Protein AF-A0A6L4AZN6-F1 (afdb_monomer_lite)

pLDDT: mean 82.89, std 10.48, range [54.47, 95.5]

Structure (mmCIF, N/CA/C/O backbone):
data_AF-A0A6L4AZN6-F1
#
_entry.id   AF-A0A6L4AZN6-F1
#
loop_
_atom_site.group_PDB
_atom_site.id
_atom_site.type_symbol
_atom_site.label_atom_id
_atom_site.label_alt_id
_atom_site.label_comp_id
_atom_site.label_asym_id
_atom_site.label_entity_id
_atom_site.label_seq_id
_atom_site.pdbx_PDB_ins_code
_atom_site.Cartn_x
_atom_site.Cartn_y
_atom_site.Cartn_z
_atom_site.occupancy
_atom_site.B_iso_or_equiv
_atom_site.auth_seq_id
_atom_site.auth_comp_id
_atom_site.auth_asym_id
_atom_site.auth_atom_id
_atom_site.pdbx_PDB_model_num
ATOM 1 N N . MET A 1 1 ? -12.936 23.419 -24.335 1.00 56.09 1 MET A N 1
ATOM 2 C CA . MET A 1 1 ? -13.759 22.241 -23.969 1.00 56.09 1 MET A CA 1
ATOM 3 C C . MET A 1 1 ? -12.973 20.927 -23.981 1.00 56.09 1 MET A C 1
ATOM 5 O O . MET A 1 1 ? -13.056 20.226 -22.983 1.00 56.09 1 MET A O 1
ATOM 9 N N . LEU A 1 2 ? -12.140 20.619 -24.991 1.00 66.12 2 LEU A N 1
ATOM 10 C CA . LEU A 1 2 ? -11.279 19.413 -24.965 1.00 66.12 2 LEU A CA 1
ATOM 11 C C . LEU A 1 2 ? -10.295 19.357 -23.775 1.00 66.12 2 LEU A C 1
ATOM 13 O O . LEU A 1 2 ? -10.107 18.296 -23.194 1.00 66.12 2 LEU A O 1
ATOM 17 N N . PHE A 1 3 ? -9.720 20.492 -23.360 1.00 68.69 3 PHE A N 1
ATOM 18 C CA . PHE A 1 3 ? -8.805 20.552 -22.206 1.00 68.69 3 PHE A CA 1
ATOM 19 C C . PHE A 1 3 ? -9.494 20.209 -20.870 1.00 68.69 3 PHE A C 1
ATOM 21 O O . PHE A 1 3 ? -8.911 19.557 -20.012 1.00 68.69 3 PHE A O 1
ATOM 28 N N . VAL A 1 4 ? -10.768 20.588 -20.717 1.00 65.69 4 VAL A N 1
ATOM 29 C CA . VAL A 1 4 ? -11.577 20.267 -19.529 1.00 65.69 4 VAL A CA 1
ATOM 30 C C . VAL A 1 4 ? -11.922 18.777 -19.506 1.00 65.69 4 VAL A C 1
ATOM 32 O O . VAL A 1 4 ? -11.818 18.152 -18.460 1.00 65.69 4 VAL A O 1
ATOM 35 N N . LEU A 1 5 ? -12.240 18.183 -20.663 1.00 60.62 5 LEU A N 1
ATOM 36 C CA . LEU A 1 5 ? -12.461 16.737 -20.784 1.00 60.62 5 LEU A CA 1
ATOM 37 C C . LEU A 1 5 ? -11.182 15.920 -20.535 1.00 60.62 5 LEU A C 1
ATOM 39 O O . LEU A 1 5 ? -11.272 14.833 -19.981 1.00 60.62 5 LEU A O 1
ATOM 43 N N . GLY A 1 6 ? -10.000 16.448 -20.873 1.00 61.81 6 GLY A N 1
ATOM 44 C CA . GLY A 1 6 ? -8.708 15.822 -20.553 1.00 61.81 6 GLY A CA 1
ATOM 45 C C . GLY A 1 6 ? -8.316 15.906 -19.071 1.00 61.81 6 GLY A C 1
ATOM 46 O O . GLY A 1 6 ? -7.590 15.045 -18.579 1.00 61.81 6 GLY A O 1
ATOM 47 N N . LEU A 1 7 ? -8.832 16.899 -18.337 1.00 63.53 7 LEU A N 1
ATOM 48 C CA . LEU A 1 7 ? -8.652 17.021 -16.886 1.00 63.53 7 LEU A CA 1
ATOM 49 C C . LEU A 1 7 ? -9.548 16.063 -16.092 1.00 63.53 7 LEU A C 1
ATOM 51 O O . LEU A 1 7 ? -9.182 15.700 -14.979 1.00 63.53 7 LEU A O 1
ATOM 55 N N . VAL A 1 8 ? -10.685 15.623 -16.645 1.00 71.81 8 VAL A N 1
ATOM 56 C CA . VAL A 1 8 ? -11.614 14.699 -15.965 1.00 71.81 8 VAL A CA 1
ATOM 57 C C . VAL A 1 8 ? -10.939 13.369 -15.581 1.00 71.81 8 VAL A C 1
ATOM 59 O O . VAL A 1 8 ? -11.045 12.990 -14.415 1.00 71.81 8 VAL A O 1
ATOM 62 N N . PRO A 1 9 ? -10.187 12.682 -16.468 1.00 69.94 9 PRO A N 1
ATOM 63 C CA . PRO A 1 9 ? -9.418 11.494 -16.095 1.00 69.94 9 PRO A CA 1
ATOM 64 C C . PRO A 1 9 ? -8.371 11.762 -15.012 1.00 69.94 9 PRO A C 1
ATOM 66 O O . PRO A 1 9 ? -8.227 10.961 -14.093 1.00 69.94 9 PRO A O 1
ATOM 69 N N . LEU A 1 10 ? -7.661 12.894 -15.094 1.00 69.50 10 LEU A N 1
ATOM 70 C CA . LEU A 1 10 ? -6.579 13.229 -14.165 1.00 69.50 10 LEU A CA 1
ATOM 71 C C . LEU A 1 10 ? -7.113 13.553 -12.761 1.00 69.50 10 LEU A C 1
ATOM 73 O O . LEU A 1 10 ? -6.598 13.052 -11.763 1.00 69.50 10 LEU A O 1
ATOM 77 N N . LEU A 1 11 ? -8.182 14.350 -12.691 1.00 68.25 11 LEU A N 1
ATOM 78 C CA . LEU A 1 11 ? -8.890 14.657 -11.450 1.00 68.25 11 LEU A CA 1
ATOM 79 C C . LEU A 1 11 ? -9.538 13.404 -10.864 1.00 68.25 11 LEU A C 1
ATOM 81 O O . LEU A 1 11 ? -9.439 13.184 -9.662 1.00 68.25 11 LEU A O 1
ATOM 85 N N . GLY A 1 12 ? -10.138 12.554 -11.702 1.00 68.12 12 GLY A N 1
ATOM 86 C CA . GLY A 1 12 ? -10.679 11.265 -11.275 1.00 68.12 12 GLY A CA 1
ATOM 87 C C . GLY A 1 12 ? -9.612 10.383 -10.626 1.00 68.12 12 GLY A C 1
ATOM 88 O O . GLY A 1 12 ? -9.839 9.833 -9.552 1.00 68.12 12 GLY A O 1
ATOM 89 N N . TRP A 1 13 ? -8.416 10.321 -11.215 1.00 71.38 13 TRP A N 1
ATOM 90 C CA . TRP A 1 13 ? -7.287 9.575 -10.658 1.00 71.38 13 TRP A CA 1
ATOM 91 C C . TRP A 1 13 ? -6.834 10.124 -9.301 1.00 71.38 13 TRP A C 1
ATOM 93 O O . TRP A 1 13 ? -6.673 9.364 -8.348 1.00 71.38 13 TRP A O 1
ATOM 103 N N . ALA A 1 14 ? -6.691 11.446 -9.180 1.00 67.31 14 ALA A N 1
ATOM 104 C CA . ALA A 1 14 ? -6.311 12.086 -7.922 1.00 67.31 14 ALA A CA 1
ATOM 105 C C . ALA A 1 14 ? -7.361 11.866 -6.817 1.00 67.31 14 ALA A C 1
ATOM 107 O O . ALA A 1 14 ? -7.009 11.552 -5.680 1.00 67.31 14 ALA A O 1
ATOM 108 N N . VAL A 1 15 ? -8.652 11.971 -7.154 1.00 70.69 15 VAL A N 1
ATOM 109 C CA . VAL A 1 15 ? -9.758 11.724 -6.217 1.00 70.69 15 VAL A CA 1
ATOM 110 C C . VAL A 1 15 ? -9.758 10.276 -5.738 1.00 70.69 15 VAL A C 1
ATOM 112 O O . VAL A 1 15 ? -9.950 10.041 -4.550 1.00 70.69 15 VAL A O 1
ATOM 115 N N . VAL A 1 16 ? -9.496 9.308 -6.619 1.00 72.50 16 VAL A N 1
ATOM 116 C CA . VAL A 1 16 ? -9.399 7.895 -6.225 1.00 72.50 16 VAL A CA 1
ATOM 117 C C . VAL A 1 16 ? -8.198 7.667 -5.310 1.00 72.50 16 VAL A C 1
ATOM 119 O O . VAL A 1 16 ? -8.349 7.040 -4.269 1.00 72.50 16 VAL A O 1
ATOM 122 N N . LEU A 1 17 ? -7.026 8.214 -5.631 1.00 69.31 17 LEU A N 1
ATOM 123 C CA . LEU A 1 17 ? -5.814 8.010 -4.831 1.00 69.31 17 LEU A CA 1
ATOM 124 C C . LEU A 1 17 ? -5.882 8.619 -3.429 1.00 69.31 17 LEU A C 1
ATOM 126 O O . LEU A 1 17 ? -5.339 8.048 -2.488 1.00 69.31 17 LEU A O 1
ATOM 130 N N . ILE A 1 18 ? -6.541 9.768 -3.283 1.00 70.75 18 ILE A N 1
ATOM 131 C CA . ILE A 1 18 ? -6.706 10.441 -1.987 1.00 70.75 18 ILE A CA 1
ATOM 132 C C . ILE A 1 18 ? -7.933 9.890 -1.248 1.00 70.75 18 ILE A C 1
ATOM 134 O O . ILE A 1 18 ? -7.906 9.712 -0.032 1.00 70.75 18 ILE A O 1
ATOM 138 N N . GLY A 1 19 ? -9.008 9.582 -1.974 1.00 73.38 19 GLY A N 1
ATOM 139 C CA . GLY A 1 19 ? -10.249 9.047 -1.417 1.00 73.38 19 GLY A CA 1
ATOM 140 C C . GLY A 1 19 ? -10.140 7.591 -0.971 1.00 73.38 19 GLY A C 1
ATOM 141 O O . GLY A 1 19 ? -10.832 7.185 -0.040 1.00 73.38 19 GLY A O 1
ATOM 142 N N . PHE A 1 20 ? -9.256 6.800 -1.579 1.00 78.25 20 PHE A N 1
ATOM 143 C CA . PHE A 1 20 ? -9.096 5.390 -1.239 1.00 78.25 20 PHE A CA 1
ATOM 144 C C . PHE A 1 20 ? -8.558 5.171 0.189 1.00 78.25 20 PHE A C 1
ATOM 146 O O . PHE A 1 20 ? -9.220 4.455 0.940 1.00 78.25 20 PHE A O 1
ATOM 153 N N . PRO A 1 21 ? -7.463 5.821 0.642 1.00 78.62 21 PRO A N 1
ATOM 154 C CA . PRO A 1 21 ? -7.017 5.756 2.037 1.00 78.62 21 PRO A CA 1
ATOM 155 C C . PRO A 1 21 ? -8.097 6.164 3.039 1.00 78.62 21 PRO A C 1
ATOM 157 O O . PRO A 1 21 ? -8.233 5.546 4.090 1.00 78.62 21 PRO A O 1
ATOM 160 N N . VAL A 1 22 ? -8.889 7.181 2.697 1.00 82.69 22 VAL A N 1
ATOM 161 C CA . VAL A 1 22 ? -10.002 7.670 3.517 1.00 82.69 22 VAL A CA 1
ATOM 162 C C . VAL A 1 22 ? -11.107 6.619 3.634 1.00 82.69 22 VAL A C 1
ATOM 164 O O . VAL A 1 22 ? -11.598 6.352 4.729 1.00 82.69 22 VAL A O 1
ATOM 167 N N . MET A 1 23 ? -11.493 6.007 2.517 1.00 83.44 23 MET A N 1
ATOM 168 C CA . MET A 1 23 ? -12.507 4.956 2.491 1.00 83.44 23 MET A CA 1
ATOM 169 C C . MET A 1 23 ? -12.036 3.716 3.262 1.00 83.44 23 MET A C 1
ATOM 171 O O . MET A 1 23 ? -12.786 3.177 4.074 1.00 83.44 23 MET A O 1
ATOM 175 N N . VAL A 1 24 ? -10.782 3.296 3.062 1.00 84.19 24 VAL A N 1
ATOM 176 C CA . VAL A 1 24 ? -10.169 2.172 3.787 1.00 84.19 24 VAL A CA 1
ATOM 177 C C . VAL A 1 24 ? -10.114 2.461 5.286 1.00 84.19 24 VAL A C 1
ATOM 179 O O . VAL A 1 24 ? -10.524 1.620 6.079 1.00 84.19 24 VAL A O 1
ATOM 182 N N . ALA A 1 25 ? -9.691 3.662 5.686 1.00 84.75 25 ALA A N 1
ATOM 183 C CA . ALA A 1 25 ? -9.722 4.114 7.076 1.00 84.75 25 ALA A CA 1
ATOM 184 C C . ALA A 1 25 ? -11.128 4.035 7.689 1.00 84.75 25 ALA A C 1
ATOM 186 O O . ALA A 1 25 ? -11.295 3.559 8.811 1.00 84.75 25 ALA A O 1
ATOM 187 N N . GLY A 1 26 ? -12.147 4.458 6.940 1.00 85.69 26 GLY A N 1
ATOM 188 C CA . GLY A 1 26 ? -13.542 4.345 7.351 1.00 85.69 26 GLY A CA 1
ATOM 189 C C . GLY A 1 26 ? -13.998 2.896 7.554 1.00 85.69 26 GLY A C 1
ATOM 190 O O . GLY A 1 26 ? -14.633 2.572 8.558 1.00 85.69 26 GLY A O 1
ATOM 191 N N . MET A 1 27 ? -13.626 1.993 6.644 1.00 88.19 27 MET A N 1
ATOM 192 C CA . MET A 1 27 ? -13.925 0.563 6.784 1.00 88.19 27 MET A CA 1
ATOM 193 C C . MET A 1 27 ? -13.209 -0.056 7.991 1.00 88.19 27 MET A C 1
ATOM 195 O O . MET A 1 27 ? -13.828 -0.808 8.738 1.00 88.19 27 MET A O 1
ATOM 199 N N . VAL A 1 28 ? -11.947 0.310 8.230 1.00 88.69 28 VAL A N 1
ATOM 200 C CA . VAL A 1 28 ? -11.175 -0.111 9.412 1.00 88.69 28 VAL A CA 1
ATOM 201 C C . VAL A 1 28 ? -11.847 0.354 10.708 1.00 88.69 28 VAL A C 1
ATOM 203 O O . VAL A 1 28 ? -11.960 -0.436 11.644 1.00 88.69 28 VAL A O 1
ATOM 206 N N . LEU A 1 29 ? -12.347 1.595 10.766 1.00 87.19 29 LEU A N 1
ATOM 207 C CA . LEU A 1 29 ? -13.148 2.082 11.898 1.00 87.19 29 LEU A CA 1
ATOM 208 C C . LEU A 1 29 ? -14.429 1.262 12.082 1.00 87.19 29 LEU A C 1
ATOM 210 O O . LEU A 1 29 ? -14.768 0.900 13.203 1.00 87.19 29 LEU A O 1
ATOM 214 N N . GLY A 1 30 ? -15.114 0.911 10.992 1.00 87.31 30 GLY A N 1
ATOM 215 C CA . GLY A 1 30 ? -16.281 0.029 11.041 1.00 87.31 30 GLY A CA 1
ATOM 216 C C . GLY A 1 30 ? -15.954 -1.369 11.579 1.00 87.31 30 GLY A C 1
ATOM 217 O O . GLY A 1 30 ? -16.718 -1.917 12.372 1.00 87.31 30 GLY A O 1
ATOM 218 N N . CYS A 1 31 ? -14.810 -1.945 11.198 1.00 87.50 31 CYS A N 1
ATOM 219 C CA . CYS A 1 31 ? -14.315 -3.202 11.766 1.00 87.50 31 CYS A CA 1
ATOM 220 C C . CYS A 1 31 ? -14.004 -3.063 13.262 1.00 87.50 31 CYS A C 1
ATOM 222 O O . CYS A 1 31 ? -14.362 -3.943 14.042 1.00 87.50 31 CYS A O 1
ATOM 224 N N . HIS A 1 32 ? -13.396 -1.945 13.665 1.00 87.69 32 HIS A N 1
ATOM 225 C CA . HIS A 1 32 ? -13.105 -1.652 15.065 1.00 87.69 32 HIS A CA 1
ATOM 226 C C . HIS A 1 32 ? -14.374 -1.547 15.918 1.00 87.69 32 HIS A C 1
ATOM 228 O O . HIS A 1 32 ? -14.448 -2.127 17.000 1.00 87.69 32 HIS A O 1
ATOM 234 N N . ASP A 1 33 ? -15.396 -0.865 15.412 1.00 87.69 33 ASP A N 1
ATOM 235 C CA . ASP A 1 33 ? -16.674 -0.725 16.099 1.00 87.69 33 ASP A CA 1
ATOM 236 C C . ASP A 1 33 ? -17.420 -2.057 16.206 1.00 87.69 33 ASP A C 1
ATOM 238 O O . ASP A 1 33 ? -17.929 -2.378 17.282 1.00 87.69 33 ASP A O 1
ATOM 242 N N . GLN A 1 34 ? -17.408 -2.871 15.148 1.00 88.12 34 GLN A N 1
ATOM 243 C CA . GLN A 1 34 ? -17.969 -4.223 15.192 1.00 88.12 34 GLN A CA 1
ATOM 244 C C . GLN A 1 34 ? -17.258 -5.127 16.200 1.00 88.12 34 GLN A C 1
ATOM 246 O O . GLN A 1 34 ? -17.925 -5.847 16.941 1.00 88.12 34 GLN A O 1
ATOM 251 N N . ALA A 1 35 ? -15.925 -5.066 16.280 1.00 86.12 35 ALA A N 1
ATOM 252 C CA . ALA A 1 35 ? -15.158 -5.823 17.270 1.00 86.12 35 ALA A CA 1
ATOM 253 C C . ALA A 1 35 ? -15.499 -5.412 18.716 1.00 86.12 35 ALA A C 1
ATOM 255 O O . ALA A 1 35 ? -15.440 -6.236 19.623 1.00 86.12 35 ALA A O 1
ATOM 256 N N . ALA A 1 36 ? -15.920 -4.160 18.925 1.00 85.69 36 ALA A N 1
ATOM 257 C CA . ALA A 1 36 ? -16.408 -3.648 20.206 1.00 85.69 36 ALA A CA 1
ATOM 258 C C . ALA A 1 36 ? -17.905 -3.938 20.469 1.00 85.69 36 ALA A C 1
ATOM 260 O O . ALA A 1 36 ? -18.476 -3.403 21.419 1.00 85.69 36 ALA A O 1
ATOM 261 N N . GLY A 1 37 ? -18.568 -4.744 19.629 1.00 85.75 37 GLY A N 1
ATOM 262 C CA . GLY A 1 37 ? -19.989 -5.086 19.762 1.00 85.75 37 GLY A CA 1
ATOM 263 C C . GLY A 1 37 ? -20.960 -3.990 19.307 1.00 85.75 37 GLY A C 1
ATOM 264 O O . GLY A 1 37 ? -22.161 -4.087 19.5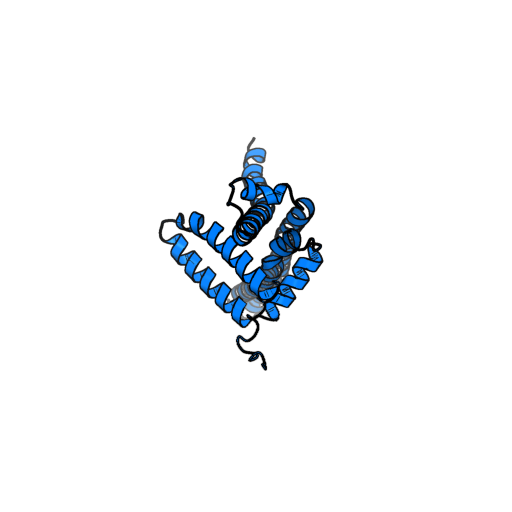60 1.00 85.75 37 GLY A O 1
ATOM 265 N N . ARG A 1 38 ? -20.471 -2.939 18.636 1.00 86.88 38 ARG A N 1
ATOM 266 C CA . ARG A 1 38 ? -21.307 -1.868 18.077 1.00 86.88 38 ARG A CA 1
ATOM 267 C C . ARG A 1 38 ? -21.776 -2.234 16.662 1.00 86.88 38 ARG A C 1
ATOM 269 O O . ARG A 1 38 ? -21.064 -2.924 15.935 1.00 86.88 38 ARG A O 1
ATOM 276 N N . PRO A 1 39 ? -22.970 -1.785 16.233 1.00 82.94 39 PRO A N 1
ATOM 277 C CA . PRO A 1 39 ? -23.494 -2.131 14.915 1.00 82.94 39 PRO A CA 1
ATOM 278 C C . PRO A 1 39 ? -22.705 -1.447 13.793 1.00 82.94 39 PRO A C 1
ATOM 280 O O . PRO A 1 39 ? -22.394 -0.256 13.874 1.00 82.94 39 PRO A O 1
ATOM 283 N N . LEU A 1 40 ? -22.465 -2.174 12.698 1.00 84.12 40 LEU A N 1
ATOM 284 C CA . LEU A 1 40 ? -21.898 -1.594 11.484 1.00 84.12 40 LEU A CA 1
ATOM 285 C C . LEU A 1 40 ? -22.900 -0.628 10.842 1.00 84.12 40 LEU A C 1
ATOM 287 O O . LEU A 1 40 ? -24.048 -0.978 10.571 1.00 84.12 40 LEU A O 1
ATOM 291 N N . ARG A 1 41 ? -22.443 0.590 10.558 1.00 82.81 41 ARG A N 1
ATOM 292 C CA . ARG A 1 41 ? -23.222 1.630 9.864 1.00 82.81 41 ARG A CA 1
ATOM 293 C C . ARG A 1 41 ? -22.533 2.053 8.577 1.00 82.81 41 ARG A C 1
ATOM 295 O O . ARG A 1 41 ? -21.310 2.154 8.554 1.00 82.81 41 ARG A O 1
ATOM 302 N N . ILE A 1 42 ? -23.314 2.398 7.554 1.00 78.00 42 ILE A N 1
ATOM 303 C CA . ILE A 1 42 ? -22.809 2.964 6.286 1.00 78.00 42 ILE A CA 1
ATOM 304 C C . ILE A 1 42 ? -22.018 4.258 6.539 1.00 78.00 42 ILE A C 1
ATOM 306 O O . ILE A 1 42 ? -21.056 4.550 5.839 1.00 78.00 42 ILE A O 1
ATOM 310 N N . GLU A 1 43 ? -22.366 4.992 7.598 1.00 79.06 43 GLU A N 1
ATOM 311 C CA . GLU A 1 43 ? -21.659 6.188 8.072 1.00 79.06 43 GLU A CA 1
ATOM 312 C C . GLU A 1 43 ? -20.154 5.954 8.298 1.00 79.06 43 GLU A C 1
ATOM 314 O O . GLU A 1 43 ? -19.366 6.877 8.091 1.00 79.06 43 GLU A O 1
ATOM 319 N N . HIS A 1 44 ? -19.735 4.728 8.641 1.00 77.62 44 HIS A N 1
ATOM 320 C CA . HIS A 1 44 ? -18.321 4.391 8.829 1.00 77.62 44 HIS A CA 1
ATOM 321 C C . HIS A 1 44 ? -17.510 4.528 7.541 1.00 77.62 44 HIS A C 1
ATOM 323 O O . HIS A 1 44 ? -16.371 4.970 7.605 1.00 77.62 44 HIS A O 1
ATOM 329 N N . LEU A 1 45 ? -18.095 4.269 6.364 1.00 71.44 45 LEU A N 1
ATOM 330 C CA . LEU A 1 45 ? -17.411 4.455 5.073 1.00 71.44 45 LEU A CA 1
ATOM 331 C C . LEU A 1 45 ? -16.931 5.898 4.875 1.00 71.44 45 LEU A C 1
ATOM 333 O O . LEU A 1 45 ? -15.912 6.134 4.232 1.00 71.44 45 LEU A O 1
ATOM 337 N N . PHE A 1 46 ? -17.644 6.857 5.468 1.00 76.94 46 PHE A N 1
ATOM 338 C CA . PHE A 1 46 ? -17.312 8.278 5.426 1.00 76.94 46 PHE A CA 1
ATOM 339 C C . PHE A 1 46 ? -16.650 8.776 6.715 1.00 76.94 46 PHE A C 1
ATOM 341 O O . PHE A 1 46 ? -16.239 9.934 6.781 1.00 76.94 46 PHE A O 1
ATOM 348 N N . ALA A 1 47 ? -16.514 7.932 7.742 1.00 75.00 47 ALA A N 1
ATOM 349 C CA . ALA A 1 47 ? -15.905 8.324 9.008 1.00 75.00 47 ALA A CA 1
ATOM 350 C C . ALA A 1 47 ? -14.432 8.721 8.833 1.00 75.00 47 ALA A C 1
ATOM 352 O O . ALA A 1 47 ? -13.984 9.661 9.486 1.00 75.00 47 ALA A O 1
ATOM 353 N N . GLY A 1 48 ? -13.718 8.118 7.875 1.00 65.56 48 GLY A N 1
ATOM 354 C CA . GLY A 1 48 ? -12.356 8.526 7.512 1.00 65.56 48 GLY A CA 1
ATOM 355 C C . GLY A 1 48 ? -12.245 9.961 6.967 1.00 65.56 48 GLY A C 1
ATOM 356 O O . GLY A 1 48 ? -11.180 10.559 7.046 1.00 65.56 48 GLY A O 1
ATOM 357 N N . LEU A 1 49 ? -13.329 10.569 6.455 1.00 70.06 49 LEU A N 1
ATOM 358 C CA . LEU A 1 49 ? -13.332 12.003 6.099 1.00 70.06 49 LEU A CA 1
ATOM 359 C C . LEU A 1 49 ? -13.479 12.911 7.322 1.00 70.06 49 LEU A C 1
ATOM 361 O O . LEU A 1 49 ? -13.125 14.088 7.262 1.00 70.06 49 LEU A O 1
ATOM 365 N N . ARG A 1 50 ? -14.050 12.392 8.409 1.00 67.81 50 ARG A N 1
ATOM 366 C CA . ARG A 1 50 ? -14.336 13.156 9.629 1.00 67.81 50 ARG A CA 1
ATOM 367 C C . ARG A 1 50 ? -13.212 13.025 10.651 1.00 67.81 50 ARG A C 1
ATOM 369 O O . ARG A 1 50 ? -12.943 13.978 11.374 1.00 67.81 50 ARG A O 1
ATOM 376 N N . VAL A 1 51 ? -12.547 11.872 10.685 1.00 67.94 51 VAL A N 1
ATOM 377 C CA . VAL A 1 51 ? -11.464 11.552 11.619 1.00 67.94 51 VAL A CA 1
ATOM 378 C C . VAL A 1 51 ? -10.125 11.619 10.887 1.00 67.94 51 VAL A C 1
ATOM 380 O O . VAL A 1 51 ? -9.877 10.853 9.963 1.00 67.94 51 VAL A O 1
ATOM 383 N N . HIS A 1 52 ? -9.265 12.553 11.301 1.00 74.44 52 HIS A N 1
ATOM 384 C CA . HIS A 1 52 ? -7.881 12.707 10.822 1.00 74.44 52 HIS A CA 1
ATOM 385 C C . HIS A 1 52 ? -7.722 12.807 9.291 1.00 74.44 52 HIS A C 1
ATOM 387 O O . HIS A 1 52 ? -6.721 12.365 8.723 1.00 74.44 52 HIS A O 1
ATOM 393 N N . SER A 1 53 ? -8.674 13.458 8.617 1.00 73.06 53 SER A N 1
ATOM 394 C CA . SER A 1 53 ? -8.689 13.634 7.158 1.00 73.06 53 SER A CA 1
ATOM 395 C C . SER A 1 53 ? -7.431 14.299 6.597 1.00 73.06 53 SER A C 1
ATOM 397 O O . SER A 1 53 ? -6.976 13.913 5.525 1.00 73.06 53 SER A O 1
ATOM 399 N N . GLY A 1 54 ? -6.820 15.236 7.330 1.00 77.31 54 GLY A N 1
ATOM 400 C CA . GLY A 1 54 ? -5.534 15.833 6.954 1.00 77.31 54 GLY A CA 1
ATOM 401 C C . GLY A 1 54 ? -4.392 14.812 6.922 1.00 77.31 54 GLY A C 1
ATOM 402 O O . GLY A 1 54 ? -3.648 14.742 5.946 1.00 77.31 54 GLY A O 1
ATOM 403 N N . ASN A 1 55 ? -4.295 13.959 7.943 1.00 80.50 55 ASN A N 1
ATOM 404 C CA . ASN A 1 55 ? -3.267 12.920 8.017 1.00 80.50 55 ASN A CA 1
ATOM 405 C C . ASN A 1 55 ? -3.508 11.816 6.975 1.00 80.50 55 ASN A C 1
ATOM 407 O O . ASN A 1 55 ? -2.561 11.357 6.343 1.00 80.50 55 ASN A O 1
ATOM 411 N N . LEU A 1 56 ? -4.763 11.434 6.726 1.00 79.19 56 LEU A N 1
ATOM 412 C CA . LEU A 1 56 ? -5.117 10.466 5.680 1.00 79.19 56 LEU A CA 1
ATOM 413 C C . LEU A 1 56 ? -4.887 11.014 4.267 1.00 79.19 56 LEU A C 1
ATOM 415 O O . LEU A 1 56 ? -4.404 10.289 3.397 1.00 79.19 56 LEU A O 1
ATOM 419 N N . ALA A 1 57 ? -5.157 12.301 4.042 1.00 80.81 57 ALA A N 1
ATOM 420 C CA . ALA A 1 57 ? -4.799 12.968 2.797 1.00 80.81 57 ALA A CA 1
ATOM 421 C C . ALA A 1 57 ? -3.279 12.966 2.593 1.00 80.81 57 ALA A C 1
ATOM 423 O O . ALA A 1 57 ? -2.819 12.674 1.492 1.00 80.81 57 ALA A O 1
ATOM 424 N N . LEU A 1 58 ? -2.492 13.200 3.652 1.00 83.19 58 LEU A N 1
ATOM 425 C CA . LEU A 1 58 ? -1.033 13.077 3.594 1.00 83.19 58 LEU A CA 1
ATOM 426 C C . LEU A 1 58 ? -0.581 11.652 3.252 1.00 83.19 58 LEU A C 1
ATOM 428 O O . LEU A 1 58 ? 0.326 11.503 2.441 1.00 83.19 58 LEU A O 1
ATOM 432 N N . VAL A 1 59 ? -1.226 10.606 3.781 1.00 82.81 59 VAL A N 1
ATOM 433 C CA . VAL A 1 59 ? -0.959 9.208 3.379 1.00 82.81 59 VAL A CA 1
ATOM 434 C C . VAL A 1 59 ? -1.204 9.011 1.874 1.00 82.81 59 VAL A C 1
ATOM 436 O O . VAL A 1 59 ? -0.365 8.425 1.189 1.00 82.81 59 VAL A O 1
ATOM 439 N N . GLY A 1 60 ? -2.297 9.557 1.331 1.00 83.06 60 GLY A N 1
ATOM 440 C CA . GLY A 1 60 ? -2.560 9.556 -0.115 1.00 83.06 60 GLY A CA 1
ATOM 441 C C . GLY A 1 60 ? -1.514 10.335 -0.925 1.00 83.06 60 GLY A C 1
ATOM 442 O O . GLY A 1 60 ? -1.076 9.882 -1.983 1.00 83.06 60 GLY A O 1
ATOM 443 N N . VAL A 1 61 ? -1.042 11.474 -0.408 1.00 85.38 61 VAL A N 1
ATOM 444 C CA . VAL A 1 61 ? 0.054 12.248 -1.013 1.00 85.38 61 VAL A CA 1
ATOM 445 C C . VAL A 1 61 ? 1.361 11.455 -1.001 1.00 85.38 61 VAL A C 1
ATOM 447 O O . VAL A 1 61 ? 2.059 11.448 -2.011 1.00 85.38 61 VAL A O 1
ATOM 450 N N . PHE A 1 62 ? 1.685 10.744 0.083 1.00 87.12 62 PHE A N 1
ATOM 451 C CA . PHE A 1 62 ? 2.862 9.873 0.136 1.00 87.12 62 PHE A CA 1
ATOM 452 C C . PHE A 1 62 ? 2.772 8.720 -0.860 1.00 87.12 62 PHE A C 1
ATOM 454 O O . PHE A 1 62 ? 3.780 8.395 -1.484 1.00 87.12 62 PHE A O 1
ATOM 461 N N . TYR A 1 63 ? 1.584 8.145 -1.067 1.00 86.44 63 TYR A N 1
ATOM 462 C CA . TYR A 1 63 ? 1.370 7.151 -2.118 1.00 86.44 63 TYR A CA 1
ATOM 463 C C . TYR A 1 63 ? 1.670 7.732 -3.507 1.00 86.44 63 TYR A C 1
ATOM 465 O O . TYR A 1 63 ? 2.465 7.167 -4.258 1.00 86.44 63 TYR A O 1
ATOM 473 N N . LEU A 1 64 ? 1.085 8.890 -3.834 1.00 85.25 64 LEU A N 1
ATOM 474 C CA . LEU A 1 64 ? 1.278 9.541 -5.132 1.00 85.25 64 LEU A CA 1
ATOM 475 C C . LEU A 1 64 ? 2.743 9.945 -5.355 1.00 85.25 64 LEU A C 1
ATOM 477 O O . LEU A 1 64 ? 3.327 9.630 -6.392 1.00 85.25 64 LEU A O 1
ATOM 481 N N . LEU A 1 65 ? 3.343 10.632 -4.381 1.00 88.31 65 LEU A N 1
ATOM 482 C CA . LEU A 1 65 ? 4.709 11.135 -4.477 1.00 88.31 65 LEU A CA 1
ATOM 483 C C . LEU A 1 65 ? 5.724 9.990 -4.472 1.00 88.31 65 LEU A C 1
ATOM 485 O O . LEU A 1 65 ? 6.649 9.994 -5.279 1.00 88.31 65 LEU A O 1
ATOM 489 N N . GLY A 1 66 ? 5.530 8.984 -3.618 1.00 87.69 66 GLY A N 1
ATOM 490 C CA . GLY A 1 66 ? 6.363 7.785 -3.580 1.00 87.69 66 GLY A CA 1
ATOM 491 C C . GLY A 1 66 ? 6.313 7.015 -4.898 1.00 87.69 66 GLY A C 1
ATOM 492 O O . GLY A 1 66 ? 7.357 6.624 -5.416 1.00 87.69 66 GLY A O 1
ATOM 493 N N . GLY A 1 67 ? 5.123 6.867 -5.488 1.00 87.38 67 GLY A N 1
ATOM 494 C CA . GLY A 1 67 ? 4.952 6.238 -6.796 1.00 87.38 67 GLY A CA 1
ATOM 495 C C . GLY A 1 67 ? 5.628 7.018 -7.923 1.00 87.38 67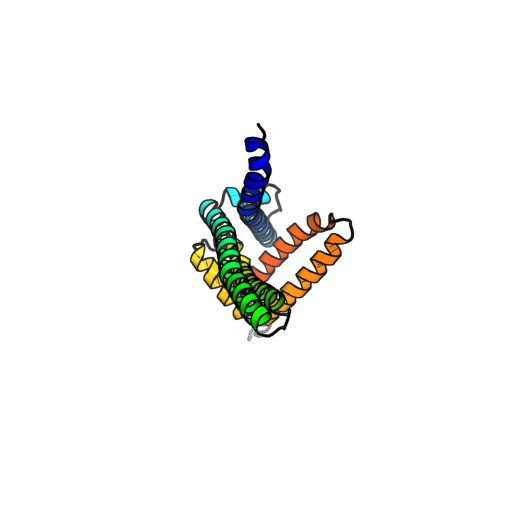 GLY A C 1
ATOM 496 O O . GLY A 1 67 ? 6.311 6.427 -8.760 1.00 87.38 67 GLY A O 1
ATOM 497 N N . LEU A 1 68 ? 5.502 8.348 -7.916 1.00 89.06 68 LEU A N 1
ATOM 498 C CA . LEU A 1 68 ? 6.154 9.213 -8.899 1.00 89.06 68 LEU A CA 1
ATOM 499 C C . LEU A 1 68 ? 7.682 9.146 -8.787 1.00 89.06 68 LEU A C 1
ATOM 501 O O . LEU A 1 68 ? 8.361 9.017 -9.803 1.00 89.06 68 LEU A O 1
ATOM 505 N N . ILE A 1 69 ? 8.221 9.180 -7.565 1.00 92.06 69 ILE A N 1
ATOM 506 C CA . ILE A 1 69 ? 9.659 9.031 -7.312 1.00 92.06 69 ILE A CA 1
ATOM 507 C C . ILE A 1 69 ? 10.135 7.654 -7.782 1.00 92.06 69 ILE A C 1
ATOM 509 O O . ILE A 1 69 ? 11.139 7.574 -8.486 1.00 92.06 69 ILE A O 1
ATOM 513 N N . ALA A 1 70 ? 9.408 6.582 -7.457 1.00 91.12 70 ALA A N 1
ATOM 514 C CA . ALA A 1 70 ? 9.747 5.231 -7.897 1.00 91.12 70 ALA A CA 1
ATOM 515 C C . ALA A 1 70 ? 9.788 5.120 -9.429 1.00 91.12 70 ALA A C 1
ATOM 517 O O . ALA A 1 70 ? 10.742 4.575 -9.987 1.00 91.12 70 ALA A O 1
ATOM 518 N N . GLY A 1 71 ? 8.789 5.689 -10.111 1.00 89.69 71 GLY A N 1
ATOM 519 C CA . GLY A 1 71 ? 8.739 5.752 -11.570 1.00 89.69 71 GLY A CA 1
ATOM 520 C C . GLY A 1 71 ? 9.886 6.569 -12.164 1.00 89.69 71 GLY A C 1
ATOM 521 O O . GLY A 1 71 ? 10.538 6.120 -13.101 1.00 89.69 71 GLY A O 1
ATOM 522 N N . PHE A 1 72 ? 10.185 7.737 -11.594 1.00 92.19 72 PHE A N 1
ATOM 523 C CA . PHE A 1 72 ? 11.251 8.614 -12.078 1.00 92.19 72 PHE A CA 1
ATOM 524 C C . PHE A 1 72 ? 12.642 7.993 -11.899 1.00 92.19 72 PHE A C 1
ATOM 526 O O . PHE A 1 72 ? 13.438 7.972 -12.836 1.00 92.19 72 PHE A O 1
ATOM 533 N N . VAL A 1 73 ? 12.921 7.418 -10.726 1.00 93.44 73 VAL A N 1
ATOM 534 C CA . VAL A 1 73 ? 14.181 6.714 -10.440 1.00 93.44 73 VAL A CA 1
ATOM 535 C C . VAL A 1 73 ? 14.344 5.503 -11.359 1.00 93.44 73 VAL A C 1
ATOM 537 O O . VAL A 1 73 ? 15.409 5.312 -11.946 1.00 93.44 73 VAL A O 1
ATOM 540 N N . SER A 1 74 ? 13.280 4.717 -11.542 1.00 92.19 74 SER A N 1
ATOM 541 C CA . SER A 1 74 ? 13.263 3.600 -12.488 1.00 92.19 74 SER A CA 1
ATOM 542 C C . SER A 1 74 ? 13.534 4.056 -13.922 1.00 92.19 74 SER A C 1
ATOM 544 O O . SER A 1 74 ? 14.342 3.437 -14.610 1.00 92.19 74 SER A O 1
ATOM 546 N N . ALA A 1 75 ? 12.923 5.158 -14.364 1.00 90.50 75 ALA A N 1
ATOM 547 C CA . ALA A 1 75 ? 13.111 5.690 -15.708 1.00 90.50 75 ALA A CA 1
ATOM 548 C C . ALA A 1 75 ? 14.541 6.199 -15.937 1.00 90.50 75 ALA A C 1
ATOM 550 O O . ALA A 1 75 ? 15.104 5.952 -17.000 1.00 90.50 75 ALA A O 1
ATOM 551 N N . ILE A 1 76 ? 15.156 6.855 -14.946 1.00 92.56 76 ILE A N 1
ATOM 552 C CA . ILE A 1 76 ? 16.558 7.290 -15.030 1.00 92.56 76 ILE A CA 1
ATOM 553 C C . ILE A 1 76 ? 17.487 6.081 -15.126 1.00 92.56 76 ILE A C 1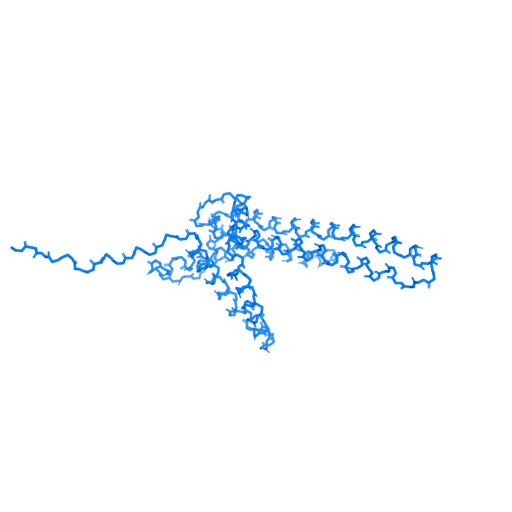
ATOM 555 O O . ILE A 1 76 ? 18.334 6.026 -16.015 1.00 92.56 76 ILE A O 1
ATOM 559 N N . ILE A 1 77 ? 17.332 5.106 -14.228 1.00 91.25 77 ILE A N 1
ATOM 560 C CA . ILE A 1 77 ? 18.228 3.947 -14.169 1.00 91.25 77 ILE A CA 1
ATOM 561 C C . ILE A 1 77 ? 18.023 3.046 -15.390 1.00 91.25 77 ILE A C 1
ATOM 563 O O . ILE A 1 77 ? 18.985 2.684 -16.065 1.00 91.25 77 ILE A O 1
ATOM 567 N N . GLY A 1 78 ? 16.772 2.713 -15.704 1.00 89.44 78 GLY A N 1
ATOM 568 C CA . GLY A 1 78 ? 16.419 1.863 -16.834 1.00 89.44 78 GLY A CA 1
ATOM 569 C C . GLY A 1 78 ? 16.686 2.531 -18.179 1.00 89.44 78 GLY A C 1
ATOM 570 O O . GLY A 1 78 ? 17.256 1.907 -19.069 1.00 89.44 78 GLY A O 1
ATOM 571 N N . GLY A 1 79 ? 16.347 3.815 -18.316 1.00 86.31 79 GLY A N 1
ATOM 572 C CA . GLY A 1 79 ? 16.610 4.604 -19.520 1.00 86.31 79 GLY A CA 1
ATOM 573 C C . GLY A 1 79 ? 18.101 4.834 -19.755 1.00 86.31 79 GLY A C 1
ATOM 574 O O . GLY A 1 79 ? 18.574 4.657 -20.875 1.00 86.31 79 GLY A O 1
ATOM 575 N N . GLY A 1 80 ? 18.862 5.145 -18.700 1.00 87.31 80 GLY A N 1
ATOM 576 C CA . GLY A 1 80 ? 20.318 5.259 -18.766 1.00 87.31 80 GLY A CA 1
ATOM 577 C C . GLY A 1 80 ? 20.974 3.942 -19.180 1.00 87.31 80 GLY A C 1
ATOM 578 O O . GLY A 1 80 ? 21.741 3.911 -20.140 1.00 87.31 80 GLY A O 1
ATOM 579 N N . ALA A 1 81 ? 20.607 2.834 -18.530 1.00 86.31 81 ALA A N 1
ATOM 580 C CA . ALA A 1 81 ? 21.116 1.508 -18.873 1.00 86.31 81 ALA A CA 1
ATOM 581 C C . ALA A 1 81 ? 20.719 1.066 -20.291 1.00 86.31 81 ALA A C 1
ATOM 583 O O . ALA A 1 81 ? 21.536 0.471 -20.989 1.00 86.31 81 ALA A O 1
ATOM 584 N N . ALA A 1 82 ? 19.504 1.392 -20.742 1.00 85.81 82 ALA A N 1
ATOM 585 C CA . ALA A 1 82 ? 19.040 1.094 -22.097 1.00 85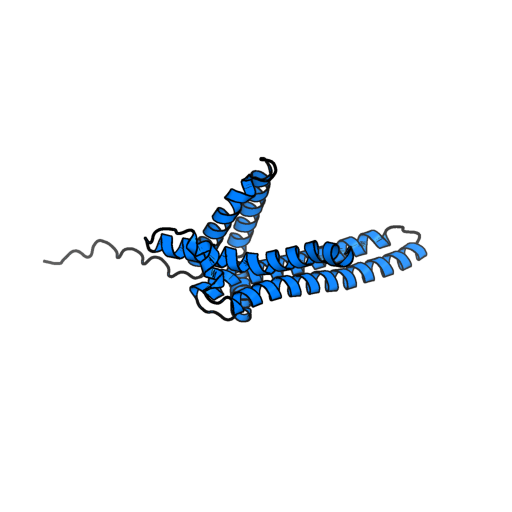.81 82 ALA A CA 1
ATOM 586 C C . ALA A 1 82 ? 19.828 1.886 -23.146 1.00 85.81 82 ALA A C 1
ATOM 588 O O . ALA A 1 82 ? 20.224 1.329 -24.168 1.00 85.81 82 ALA A O 1
ATOM 589 N N . LEU A 1 83 ? 20.092 3.172 -22.889 1.00 85.75 83 LEU A N 1
ATOM 590 C CA . LEU A 1 83 ? 20.869 4.024 -23.785 1.00 85.75 83 LEU A CA 1
ATOM 591 C C . LEU A 1 83 ? 22.325 3.554 -23.872 1.00 85.75 83 LEU A C 1
ATOM 593 O O . LEU A 1 83 ? 22.851 3.383 -24.971 1.00 85.75 83 LEU A O 1
ATOM 597 N N . THR A 1 84 ? 22.968 3.287 -22.732 1.00 84.12 84 THR A N 1
ATOM 598 C CA . THR A 1 84 ? 24.330 2.739 -22.695 1.00 84.12 84 THR A CA 1
ATOM 599 C C . THR A 1 84 ? 24.393 1.378 -23.378 1.00 84.12 84 THR A C 1
ATOM 601 O O . THR A 1 84 ? 25.271 1.146 -24.207 1.00 84.12 84 THR A O 1
ATOM 604 N N . GLY A 1 85 ? 23.437 0.496 -23.085 1.00 81.69 85 GLY A N 1
ATOM 605 C CA . GLY A 1 85 ? 23.332 -0.815 -23.709 1.00 81.69 85 GLY A CA 1
ATOM 606 C C . GLY A 1 85 ? 23.161 -0.716 -25.221 1.00 81.69 85 GLY A C 1
ATOM 607 O O . GLY A 1 85 ? 23.801 -1.468 -25.949 1.00 81.69 85 GLY A O 1
ATOM 608 N N . TYR A 1 86 ? 22.336 0.211 -25.710 1.00 80.94 86 TYR A N 1
ATOM 609 C CA . TYR A 1 86 ? 22.139 0.446 -27.141 1.00 80.94 86 TYR A CA 1
ATOM 610 C C . TYR A 1 86 ? 23.427 0.914 -27.826 1.00 80.94 86 TYR A C 1
ATOM 612 O O . TYR A 1 86 ? 23.806 0.354 -28.850 1.00 80.94 86 TYR A O 1
ATOM 620 N N . VAL A 1 87 ? 24.133 1.890 -27.245 1.00 82.94 87 VAL A N 1
ATOM 621 C CA . VAL A 1 87 ? 25.399 2.400 -27.797 1.00 82.94 87 VAL A CA 1
ATOM 622 C C . VAL A 1 87 ? 26.465 1.303 -27.830 1.00 82.94 87 VAL A C 1
ATOM 624 O O . VAL A 1 87 ? 27.090 1.080 -28.863 1.00 82.94 87 VAL A O 1
ATOM 627 N N . VAL A 1 88 ? 26.646 0.572 -26.727 1.00 78.31 88 VAL A N 1
ATOM 628 C CA . VAL A 1 88 ? 27.630 -0.519 -26.642 1.00 78.31 88 VAL A CA 1
ATOM 629 C C . VAL A 1 88 ? 27.243 -1.686 -27.554 1.00 78.31 88 VAL A C 1
ATOM 631 O O . VAL A 1 88 ? 28.098 -2.235 -28.242 1.00 78.31 88 VAL A O 1
ATOM 634 N N . GLY A 1 89 ? 25.959 -2.043 -27.611 1.00 75.94 89 GLY A N 1
ATOM 635 C CA . GLY A 1 89 ? 25.440 -3.105 -28.471 1.00 75.94 89 GLY A CA 1
ATOM 636 C C . GLY A 1 89 ? 25.579 -2.790 -29.960 1.00 75.94 89 GLY A C 1
ATOM 637 O O . GLY A 1 89 ? 25.967 -3.663 -30.734 1.00 75.94 89 GLY A O 1
ATOM 638 N N . ALA A 1 90 ? 25.357 -1.532 -30.354 1.00 74.19 90 ALA A N 1
ATOM 639 C CA . ALA A 1 90 ? 25.593 -1.061 -31.716 1.00 74.19 90 ALA A CA 1
ATOM 640 C C . ALA A 1 90 ? 27.080 -1.141 -32.105 1.00 74.19 90 ALA A C 1
ATOM 642 O O . ALA A 1 90 ? 27.394 -1.535 -33.225 1.00 74.19 90 ALA A O 1
ATOM 643 N N . LEU A 1 91 ? 27.993 -0.828 -31.177 1.00 74.19 91 LEU A N 1
ATOM 644 C CA . LEU A 1 91 ? 29.441 -0.937 -31.394 1.00 74.19 91 LEU A CA 1
ATOM 645 C C . LEU A 1 91 ? 29.943 -2.391 -31.406 1.00 74.19 91 LEU A C 1
ATOM 647 O O . LEU A 1 91 ? 30.893 -2.703 -32.118 1.00 74.19 91 LEU A O 1
ATOM 651 N N . ALA A 1 92 ? 29.312 -3.281 -30.637 1.00 75.38 92 ALA A N 1
ATOM 652 C CA . ALA A 1 92 ? 29.693 -4.689 -30.510 1.00 75.38 92 ALA A CA 1
ATOM 653 C C . ALA A 1 92 ? 28.966 -5.634 -31.492 1.00 75.38 92 ALA A C 1
ATOM 655 O O . ALA A 1 92 ? 29.230 -6.834 -31.485 1.00 75.38 92 ALA A O 1
ATOM 656 N N . GLY A 1 93 ? 28.029 -5.131 -32.306 1.00 66.50 93 GLY A N 1
ATOM 657 C CA . GLY A 1 93 ? 27.199 -5.947 -33.206 1.00 66.50 93 GLY A CA 1
ATOM 658 C C . GLY A 1 93 ? 26.174 -6.842 -32.490 1.00 66.50 93 GLY A C 1
ATOM 659 O O . GLY A 1 93 ? 25.609 -7.748 -33.099 1.00 66.50 93 GLY A O 1
ATOM 660 N N . LEU A 1 94 ? 25.924 -6.601 -31.200 1.00 64.69 94 LEU A N 1
ATOM 661 C CA . LEU A 1 94 ? 25.010 -7.373 -30.359 1.00 64.69 94 LEU A CA 1
ATOM 662 C C . LEU A 1 94 ? 23.744 -6.546 -30.093 1.00 64.69 94 LEU A C 1
ATOM 664 O O . LEU A 1 94 ? 23.756 -5.604 -29.304 1.00 64.69 94 LEU A O 1
ATOM 668 N N . GLY A 1 95 ? 22.621 -6.914 -30.712 1.00 59.69 95 GLY A N 1
ATOM 669 C CA . GLY A 1 95 ? 21.324 -6.221 -30.598 1.00 59.69 95 GLY A CA 1
ATOM 670 C C . GLY A 1 95 ? 20.605 -6.341 -29.240 1.00 59.69 95 GLY A C 1
ATOM 671 O O . GLY A 1 95 ? 19.380 -6.302 -29.197 1.00 59.69 95 GLY A O 1
ATOM 672 N N . LEU A 1 96 ? 21.330 -6.519 -28.130 1.00 60.84 96 LEU A N 1
ATOM 673 C CA . LEU A 1 96 ? 20.774 -6.860 -26.808 1.00 60.84 96 LEU A CA 1
ATOM 674 C C . LEU A 1 96 ? 20.631 -5.665 -25.843 1.00 60.84 96 LEU A C 1
ATOM 676 O O . LEU A 1 96 ? 20.077 -5.808 -24.755 1.00 60.84 96 LEU A O 1
ATOM 680 N N . GLY A 1 97 ? 21.102 -4.480 -26.234 1.00 61.62 97 GLY A N 1
ATOM 681 C CA . GLY A 1 97 ? 21.236 -3.315 -25.356 1.00 61.62 97 GLY A CA 1
ATOM 682 C C . GLY A 1 97 ? 19.949 -2.706 -24.794 1.00 61.62 97 GLY A C 1
ATOM 683 O O . GLY A 1 97 ? 19.947 -2.182 -23.684 1.00 61.62 97 GLY A O 1
ATOM 684 N N . LEU A 1 98 ? 18.847 -2.774 -25.546 1.00 64.44 98 LEU A N 1
ATOM 685 C CA . LEU A 1 98 ? 17.581 -2.146 -25.151 1.00 64.44 98 LEU A CA 1
ATOM 686 C C . LEU A 1 98 ? 16.824 -2.982 -24.103 1.00 64.44 98 LEU A C 1
ATOM 688 O O . LEU A 1 98 ? 16.176 -2.436 -23.213 1.00 64.44 98 LEU A O 1
ATOM 692 N N . ILE A 1 99 ? 16.936 -4.311 -24.184 1.00 72.44 99 ILE A N 1
ATOM 693 C CA . ILE A 1 99 ? 16.213 -5.250 -23.314 1.00 72.44 99 ILE A CA 1
ATOM 694 C C . ILE A 1 99 ? 16.762 -5.189 -21.881 1.00 72.44 99 ILE A C 1
ATOM 696 O O . ILE A 1 99 ? 15.987 -5.200 -20.926 1.00 72.44 99 ILE A O 1
ATOM 700 N N . SER A 1 100 ? 18.083 -5.056 -21.711 1.00 78.56 100 SER A N 1
ATOM 701 C CA . SER A 1 100 ? 18.723 -5.027 -20.387 1.00 78.56 100 SER A CA 1
ATOM 702 C C . SER A 1 100 ? 18.335 -3.798 -19.560 1.00 78.56 100 SER A C 1
ATOM 704 O O . SER A 1 100 ? 18.090 -3.922 -18.360 1.00 78.56 100 SER A O 1
ATOM 706 N N . GLY A 1 101 ? 18.211 -2.625 -20.189 1.00 83.12 101 GLY A N 1
ATOM 707 C CA . GLY A 1 101 ? 17.794 -1.404 -19.500 1.00 83.12 101 GLY A CA 1
ATOM 708 C C . GLY A 1 101 ? 16.327 -1.413 -19.076 1.00 83.12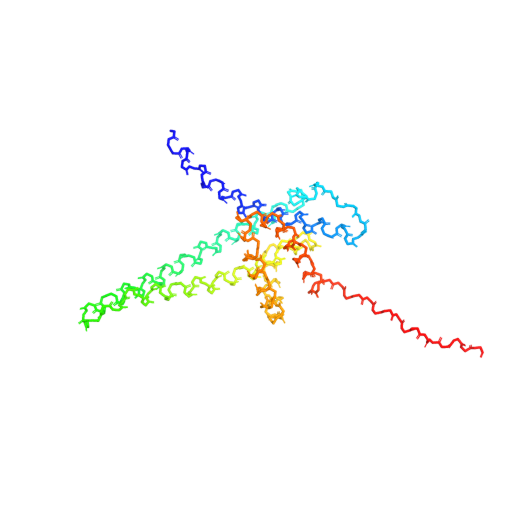 101 GLY A C 1
ATOM 709 O O . GLY A 1 101 ? 16.009 -1.007 -17.960 1.00 83.12 101 GLY A O 1
ATOM 710 N N . VAL A 1 102 ? 15.432 -1.954 -19.910 1.00 85.94 102 VAL A N 1
ATOM 711 C CA . VAL A 1 102 ? 14.011 -2.109 -19.550 1.00 85.94 102 VAL A CA 1
ATOM 712 C C . VAL A 1 102 ? 13.848 -3.077 -18.378 1.00 85.94 102 VAL A C 1
ATOM 714 O O . VAL A 1 102 ? 13.138 -2.764 -17.422 1.00 85.94 102 VAL A O 1
ATOM 717 N N . VAL A 1 103 ? 14.545 -4.219 -18.408 1.00 89.56 103 VAL A N 1
ATOM 718 C CA . VAL A 1 103 ? 14.531 -5.186 -17.301 1.00 89.56 103 VAL A CA 1
ATOM 719 C C . VAL A 1 103 ? 15.043 -4.534 -16.018 1.00 89.56 103 VAL A C 1
ATOM 721 O O . VAL A 1 103 ? 14.349 -4.578 -15.003 1.00 89.56 103 VAL A O 1
ATOM 724 N N . LEU A 1 104 ? 16.192 -3.852 -16.062 1.00 90.12 104 LEU A N 1
ATOM 725 C CA . LEU A 1 104 ? 16.747 -3.179 -14.887 1.00 90.12 104 LEU A CA 1
ATOM 726 C C . LEU A 1 104 ? 15.796 -2.109 -14.332 1.00 90.12 104 LEU A C 1
ATOM 728 O O . LEU A 1 104 ? 15.531 -2.083 -13.131 1.00 90.12 104 LEU A O 1
ATOM 732 N N . GLY A 1 105 ? 15.238 -1.264 -15.203 1.00 91.06 105 GLY A N 1
ATOM 733 C CA . GLY A 1 105 ? 14.240 -0.265 -14.826 1.00 91.06 105 GLY A CA 1
ATOM 734 C C . GLY A 1 105 ? 13.038 -0.905 -14.130 1.00 91.06 105 GLY A C 1
ATOM 735 O O . GLY A 1 105 ? 12.651 -0.478 -13.040 1.00 91.06 105 GLY A O 1
ATOM 736 N N . SER A 1 106 ? 12.490 -1.978 -14.703 1.00 90.81 106 SER A N 1
ATOM 737 C CA . SER A 1 106 ? 11.346 -2.694 -14.128 1.00 90.81 106 SER A CA 1
ATOM 738 C C . SER A 1 106 ? 11.644 -3.327 -12.763 1.00 90.81 106 SER A C 1
ATOM 740 O O . SER A 1 106 ? 10.792 -3.283 -11.873 1.00 90.81 106 SER A O 1
ATOM 742 N N . MET A 1 107 ? 12.859 -3.847 -12.552 1.00 94.00 107 MET A N 1
ATOM 743 C CA . MET A 1 107 ? 13.291 -4.389 -11.261 1.00 94.00 107 MET A CA 1
ATOM 744 C C . MET A 1 107 ? 13.378 -3.284 -10.210 1.00 94.00 107 MET A C 1
ATOM 746 O O . MET A 1 107 ? 12.818 -3.428 -9.126 1.00 94.00 107 MET A O 1
ATOM 750 N N . VAL A 1 108 ? 14.011 -2.156 -10.547 1.00 94.19 108 VAL A N 1
ATOM 751 C CA . VAL A 1 108 ? 14.101 -0.989 -9.656 1.00 94.19 108 VAL A CA 1
ATOM 752 C C . VAL A 1 108 ? 12.709 -0.493 -9.276 1.00 94.19 108 VAL A C 1
ATOM 754 O O . VAL A 1 108 ? 12.434 -0.295 -8.093 1.00 94.19 108 VAL A O 1
ATOM 757 N N . PHE A 1 109 ? 11.817 -0.340 -10.259 1.00 93.69 109 PHE A N 1
ATOM 758 C CA . PHE A 1 109 ? 10.439 0.074 -10.006 1.00 93.69 109 PHE A CA 1
ATOM 759 C C . PHE A 1 109 ? 9.739 -0.895 -9.057 1.00 93.69 109 PHE A C 1
ATOM 761 O O . PHE A 1 109 ? 9.181 -0.467 -8.054 1.00 93.69 109 PHE A O 1
ATOM 768 N N . SER A 1 110 ? 9.813 -2.197 -9.341 1.00 91.62 110 SER A N 1
ATOM 769 C CA . SER A 1 110 ? 9.153 -3.233 -8.543 1.00 91.62 110 SER A CA 1
ATOM 770 C C . SER A 1 110 ? 9.635 -3.230 -7.092 1.00 91.62 110 SER A C 1
ATOM 772 O O . SER A 1 110 ? 8.816 -3.303 -6.182 1.00 91.62 110 SER A O 1
ATOM 774 N N . ILE A 1 111 ? 10.943 -3.082 -6.859 1.00 93.88 111 ILE A N 1
ATOM 775 C CA . ILE A 1 111 ? 11.513 -3.015 -5.505 1.00 93.88 111 ILE A CA 1
ATOM 776 C C . ILE A 1 111 ? 10.983 -1.783 -4.764 1.00 93.88 111 ILE A C 1
ATOM 778 O O . ILE A 1 111 ? 10.456 -1.909 -3.659 1.00 93.88 111 ILE A O 1
ATOM 782 N N . LEU A 1 112 ? 11.081 -0.597 -5.372 1.00 93.19 112 LEU A N 1
ATOM 783 C CA . LEU A 1 112 ? 10.612 0.645 -4.751 1.00 93.19 112 LEU A CA 1
ATOM 784 C C . LEU A 1 112 ? 9.101 0.623 -4.501 1.00 93.19 112 LEU A C 1
ATOM 786 O O . LEU A 1 112 ? 8.634 1.095 -3.467 1.00 93.19 112 LEU A O 1
ATOM 790 N N . TRP A 1 113 ? 8.344 0.029 -5.419 1.00 91.38 113 TRP A N 1
ATOM 791 C CA . TRP A 1 113 ? 6.901 -0.118 -5.316 1.00 91.38 113 TRP A CA 1
ATOM 792 C C . TRP A 1 113 ? 6.493 -1.058 -4.182 1.00 91.38 113 TRP A C 1
ATOM 794 O O . TRP A 1 113 ? 5.619 -0.721 -3.387 1.00 91.38 113 TRP A O 1
ATOM 804 N N . VAL A 1 114 ? 7.160 -2.209 -4.049 1.00 91.12 114 VAL A N 1
ATOM 805 C CA . VAL A 1 114 ? 6.931 -3.134 -2.931 1.00 91.12 114 VAL A CA 1
ATOM 806 C C . VAL A 1 114 ? 7.238 -2.451 -1.599 1.00 91.12 114 VAL A C 1
ATOM 808 O O . VAL A 1 114 ? 6.431 -2.545 -0.673 1.00 91.12 114 VAL A O 1
ATOM 811 N N . LEU A 1 115 ? 8.350 -1.715 -1.500 1.00 91.75 115 LEU A N 1
ATOM 812 C CA . LEU A 1 115 ? 8.697 -0.964 -0.289 1.00 91.75 115 LEU A CA 1
ATOM 813 C C . LEU A 1 115 ? 7.641 0.096 0.046 1.00 91.75 115 LEU A C 1
ATOM 815 O O . LEU A 1 115 ? 7.252 0.227 1.205 1.00 91.75 115 LEU A O 1
ATOM 819 N N . LEU A 1 116 ? 7.137 0.808 -0.963 1.00 90.81 116 LEU A N 1
ATOM 820 C CA . LEU A 1 116 ? 6.081 1.803 -0.798 1.00 90.81 116 LEU A CA 1
ATOM 821 C C . LEU A 1 116 ? 4.777 1.174 -0.290 1.00 90.81 116 LEU A C 1
ATOM 823 O O . LEU A 1 116 ? 4.203 1.667 0.679 1.00 90.81 116 LEU A O 1
ATOM 827 N N . ILE A 1 117 ? 4.327 0.072 -0.902 1.00 89.06 117 ILE A N 1
ATOM 828 C CA . ILE A 1 117 ? 3.127 -0.656 -0.461 1.00 89.06 117 ILE A CA 1
ATOM 829 C C . ILE A 1 117 ? 3.295 -1.123 0.984 1.00 89.06 117 ILE A C 1
ATOM 831 O O . ILE A 1 117 ? 2.405 -0.922 1.803 1.00 89.06 117 ILE A O 1
ATOM 835 N N . THR A 1 118 ? 4.451 -1.697 1.311 1.00 89.62 118 THR A N 1
ATOM 836 C CA . THR A 1 118 ? 4.763 -2.196 2.656 1.00 89.62 118 THR A CA 1
ATOM 837 C C . THR A 1 118 ? 4.758 -1.065 3.693 1.00 89.62 118 THR A C 1
ATOM 839 O O . THR A 1 118 ? 4.247 -1.228 4.800 1.00 89.62 118 THR A O 1
ATOM 842 N N . ALA A 1 119 ? 5.256 0.119 3.330 1.00 89.69 119 ALA A N 1
ATOM 843 C CA . ALA A 1 119 ? 5.211 1.299 4.188 1.00 89.69 119 ALA A CA 1
ATOM 844 C C . ALA A 1 119 ? 3.795 1.844 4.397 1.00 89.69 119 ALA A C 1
ATOM 846 O O . ALA A 1 119 ? 3.500 2.406 5.446 1.00 89.69 119 ALA A O 1
ATOM 847 N N . LEU A 1 120 ? 2.915 1.703 3.410 1.00 89.00 120 LEU A N 1
ATOM 848 C CA . LEU A 1 120 ? 1.571 2.272 3.468 1.00 89.00 120 LEU A CA 1
ATOM 849 C C . LEU A 1 120 ? 0.515 1.288 3.973 1.00 89.00 120 LEU A C 1
ATOM 851 O O . LEU A 1 120 ? -0.548 1.735 4.397 1.00 89.00 120 LEU A O 1
ATOM 855 N N . TRP A 1 121 ? 0.816 -0.015 3.984 1.00 91.50 121 TRP A N 1
ATOM 856 C CA . TRP A 1 121 ? -0.115 -1.078 4.362 1.00 91.50 121 TRP A CA 1
ATOM 857 C C . TRP A 1 121 ? -0.799 -0.802 5.706 1.00 91.50 121 TRP A C 1
ATOM 859 O O . TRP A 1 121 ? -2.023 -0.737 5.760 1.00 91.50 121 TRP A O 1
ATOM 869 N N . PHE A 1 122 ? -0.027 -0.534 6.768 1.00 90.56 122 PHE A N 1
ATOM 870 C CA . PHE A 1 122 ? -0.566 -0.212 8.095 1.00 90.56 122 PHE A CA 1
ATOM 871 C C . PHE A 1 122 ? -0.706 1.291 8.372 1.00 90.56 122 PHE A C 1
ATOM 873 O O . PHE A 1 122 ? -1.136 1.668 9.460 1.00 90.56 122 PHE A O 1
ATOM 880 N N . ALA A 1 123 ? -0.386 2.174 7.421 1.00 88.00 123 ALA A N 1
ATOM 881 C CA . ALA A 1 123 ? -0.376 3.614 7.678 1.00 88.00 123 ALA A CA 1
ATOM 882 C C . ALA A 1 123 ? -1.772 4.155 8.039 1.00 88.00 123 ALA A C 1
ATOM 884 O O . ALA A 1 123 ? -1.922 4.845 9.043 1.00 88.00 123 ALA A O 1
ATOM 885 N N . ALA A 1 124 ? -2.808 3.801 7.271 1.00 86.81 124 ALA A N 1
ATOM 886 C CA . ALA A 1 124 ? -4.183 4.229 7.542 1.00 86.81 124 ALA A CA 1
ATOM 887 C C . ALA A 1 124 ? -4.720 3.770 8.920 1.00 86.81 124 ALA A C 1
ATOM 889 O O . ALA A 1 124 ? -5.190 4.630 9.670 1.00 86.81 124 ALA A O 1
ATOM 890 N N . PRO A 1 125 ? -4.637 2.479 9.314 1.00 87.69 125 PRO A N 1
ATOM 891 C CA . PRO A 1 125 ? -5.083 2.049 10.640 1.00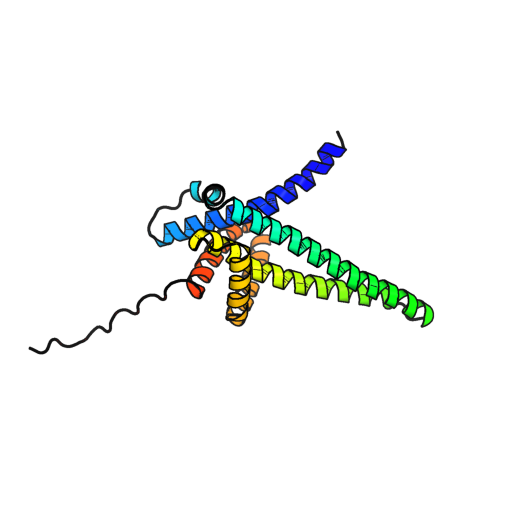 87.69 125 PRO A CA 1
ATOM 892 C C . PRO A 1 125 ? -4.251 2.664 11.773 1.00 87.69 125 PRO A C 1
ATOM 894 O O . PRO A 1 125 ? -4.822 3.030 12.794 1.00 87.69 125 PRO A O 1
ATOM 897 N N . LEU A 1 126 ? -2.937 2.850 11.598 1.00 87.56 126 LEU A N 1
ATOM 898 C CA . LEU A 1 126 ? -2.085 3.499 12.605 1.00 87.56 126 LEU A CA 1
ATOM 899 C C . LEU A 1 126 ? -2.438 4.973 12.820 1.00 87.56 126 LEU A C 1
ATOM 901 O O . LEU A 1 126 ? -2.493 5.435 13.958 1.00 87.56 126 LEU A O 1
ATOM 905 N N . VAL A 1 127 ? -2.714 5.706 11.741 1.00 87.88 127 VAL A N 1
ATOM 906 C CA . VAL A 1 127 ? -3.165 7.098 11.837 1.00 87.88 127 VAL A CA 1
ATOM 907 C C . VAL A 1 127 ? -4.503 7.165 12.569 1.00 87.88 127 VAL A C 1
ATOM 909 O O . VAL A 1 127 ? -4.667 7.979 13.462 1.00 87.88 127 VAL A O 1
ATOM 912 N N . VAL A 1 128 ? -5.459 6.306 12.218 1.00 86.44 128 VAL A N 1
ATOM 913 C CA . VAL A 1 128 ? -6.857 6.457 12.655 1.00 86.44 128 VAL A CA 1
ATOM 914 C C . VAL A 1 128 ? -7.144 5.831 14.018 1.00 86.44 128 VAL A C 1
ATOM 916 O O . VAL A 1 128 ? -7.981 6.343 14.753 1.00 86.44 128 VAL A O 1
ATOM 919 N N . LEU A 1 129 ? -6.470 4.734 14.370 1.00 86.88 129 LEU A N 1
ATOM 920 C CA . LEU A 1 129 ? -6.695 4.018 15.632 1.00 86.88 129 LEU A CA 1
ATOM 921 C C . LEU A 1 129 ? -5.697 4.402 16.730 1.00 86.88 129 LEU A C 1
ATOM 923 O O . LEU A 1 129 ? -5.959 4.143 17.902 1.00 86.88 129 LEU A O 1
ATOM 927 N N . ARG A 1 130 ? -4.544 4.976 16.368 1.00 86.94 130 ARG A N 1
ATOM 928 C CA . ARG A 1 130 ? -3.459 5.326 17.302 1.00 86.94 130 ARG A CA 1
ATOM 929 C C . ARG A 1 130 ? -3.002 6.782 17.210 1.00 86.94 130 ARG A C 1
ATOM 931 O O . ARG A 1 130 ? -2.009 7.116 17.848 1.00 86.94 130 ARG A O 1
ATOM 938 N N . ASP A 1 131 ? -3.670 7.616 16.413 1.00 85.62 131 ASP A N 1
ATOM 939 C CA . ASP A 1 131 ? -3.331 9.036 16.202 1.00 85.62 131 ASP A CA 1
ATOM 940 C C . ASP A 1 131 ? -1.836 9.262 15.889 1.00 85.62 131 ASP A C 1
ATOM 942 O O . ASP A 1 131 ? -1.196 10.223 16.312 1.00 85.62 131 ASP A O 1
ATOM 946 N N . THR A 1 132 ? -1.226 8.306 15.177 1.00 86.88 132 THR A N 1
ATOM 947 C CA . THR A 1 132 ? 0.202 8.355 14.851 1.00 86.88 132 THR A CA 1
ATOM 948 C C . THR A 1 132 ? 0.426 9.268 13.640 1.00 86.88 132 THR A C 1
ATOM 950 O O . THR A 1 132 ? -0.280 9.117 12.639 1.00 86.88 132 THR A O 1
ATOM 953 N N . PRO A 1 133 ? 1.420 10.179 13.657 1.00 89.31 133 PRO A N 1
ATOM 954 C CA . PRO A 1 133 ? 1.746 11.002 12.495 1.00 89.31 133 PRO A CA 1
ATOM 955 C C . PRO A 1 133 ? 2.052 10.151 11.246 1.00 89.31 133 PRO A C 1
ATOM 957 O O . PRO A 1 133 ? 2.714 9.119 11.371 1.00 89.31 133 PRO A O 1
ATOM 960 N N . PRO A 1 134 ? 1.659 10.575 10.026 1.00 86.06 134 PRO A N 1
ATOM 961 C CA . PRO A 1 134 ? 1.766 9.750 8.815 1.00 86.06 134 PRO A CA 1
ATOM 962 C C . PRO A 1 134 ? 3.163 9.181 8.532 1.00 86.06 134 PRO A C 1
ATOM 964 O O . PRO A 1 134 ? 3.297 8.012 8.176 1.00 86.06 134 PRO A O 1
ATOM 967 N N . LEU A 1 135 ? 4.214 9.986 8.715 1.00 88.31 135 LEU A N 1
ATOM 968 C CA . LEU A 1 135 ? 5.594 9.546 8.480 1.00 88.31 135 LEU A CA 1
ATOM 969 C C . LEU A 1 135 ? 6.042 8.476 9.476 1.00 88.31 135 LEU A C 1
ATOM 971 O O . LEU A 1 135 ? 6.728 7.526 9.099 1.00 88.31 135 LEU A O 1
ATOM 975 N N . ASP A 1 136 ? 5.655 8.618 10.739 1.00 89.81 136 ASP A N 1
ATOM 976 C CA . ASP A 1 136 ? 6.015 7.651 11.770 1.00 89.81 136 ASP A CA 1
ATOM 977 C C . ASP A 1 136 ? 5.170 6.381 11.641 1.00 89.81 136 ASP A C 1
ATOM 979 O O . ASP A 1 136 ? 5.703 5.283 11.791 1.00 89.81 136 ASP A O 1
ATOM 983 N N . ALA A 1 137 ? 3.908 6.507 11.217 1.00 89.88 137 ALA A N 1
ATOM 984 C CA . ALA A 1 137 ? 3.062 5.377 10.852 1.00 89.88 137 ALA A CA 1
ATOM 985 C C . ALA A 1 137 ? 3.677 4.548 9.709 1.00 89.88 137 ALA A C 1
ATOM 987 O O . ALA A 1 137 ? 3.699 3.320 9.784 1.00 89.88 137 ALA A O 1
ATOM 988 N N . MET A 1 138 ? 4.251 5.196 8.689 1.00 91.12 138 MET A N 1
ATOM 989 C CA . MET A 1 138 ? 4.931 4.499 7.590 1.00 91.12 138 MET A CA 1
ATOM 990 C C . MET A 1 138 ? 6.187 3.746 8.043 1.00 91.12 138 MET A C 1
ATOM 992 O O . MET A 1 138 ? 6.410 2.603 7.640 1.00 91.12 138 MET A O 1
ATOM 996 N N . LYS A 1 139 ? 7.008 4.360 8.906 1.00 91.00 139 LYS A N 1
ATOM 997 C CA . LYS A 1 139 ? 8.193 3.699 9.481 1.00 91.00 139 LYS A CA 1
ATOM 998 C C . LYS A 1 139 ? 7.800 2.499 10.337 1.00 91.00 139 LYS A C 1
ATOM 1000 O O . LYS A 1 139 ? 8.432 1.447 10.250 1.00 91.00 139 LYS A O 1
ATOM 1005 N N . LEU A 1 140 ? 6.748 2.650 11.141 1.00 92.19 140 LEU A N 1
ATOM 1006 C CA . LEU A 1 140 ? 6.226 1.578 11.976 1.00 92.19 140 LEU A CA 1
ATOM 1007 C C . LEU A 1 140 ? 5.672 0.433 11.116 1.00 92.19 140 LEU A C 1
ATOM 1009 O O . LEU A 1 140 ? 5.951 -0.724 11.412 1.00 92.19 140 LEU A O 1
ATOM 1013 N N . SER A 1 141 ? 4.966 0.752 10.025 1.00 92.38 141 SER A N 1
ATOM 1014 C CA . SER A 1 141 ? 4.483 -0.228 9.043 1.00 92.38 141 SER A CA 1
ATOM 1015 C C . SER A 1 141 ? 5.637 -1.016 8.427 1.00 92.38 141 SER A C 1
ATOM 1017 O O . SER A 1 141 ? 5.608 -2.242 8.440 1.00 92.38 141 SER A O 1
ATOM 1019 N N . LEU A 1 142 ? 6.697 -0.340 7.964 1.00 91.44 142 LEU A N 1
ATOM 1020 C CA . LEU A 1 142 ? 7.889 -1.013 7.433 1.00 91.44 142 LEU A CA 1
ATOM 1021 C C . LEU A 1 142 ? 8.509 -1.956 8.465 1.00 91.44 142 LEU A C 1
ATOM 1023 O O . LEU A 1 142 ? 8.734 -3.126 8.168 1.00 91.44 142 LEU A O 1
ATOM 1027 N N . SER A 1 143 ? 8.755 -1.461 9.680 1.00 93.69 143 SER A N 1
ATOM 1028 C CA . SER A 1 143 ? 9.334 -2.259 10.764 1.00 93.69 143 SER A CA 1
ATOM 1029 C C . SER A 1 143 ? 8.478 -3.489 11.085 1.00 93.69 143 SER A C 1
ATOM 1031 O O . SER A 1 143 ? 8.994 -4.601 11.177 1.00 93.69 143 SER A O 1
ATOM 1033 N N . ALA A 1 144 ? 7.157 -3.316 11.165 1.00 91.31 144 ALA A N 1
ATOM 1034 C CA . ALA A 1 144 ? 6.211 -4.396 11.415 1.00 91.31 144 ALA A CA 1
ATOM 1035 C C . ALA A 1 144 ? 6.196 -5.448 10.302 1.00 91.31 144 ALA A C 1
ATOM 1037 O O . ALA A 1 144 ? 6.232 -6.646 10.589 1.00 91.31 144 ALA A O 1
ATOM 1038 N N . CYS A 1 145 ? 6.169 -5.018 9.041 1.00 90.88 145 CYS A N 1
ATOM 1039 C CA . CYS A 1 145 ? 6.182 -5.918 7.896 1.00 90.88 145 CYS A CA 1
ATOM 1040 C C . CYS A 1 145 ? 7.500 -6.693 7.786 1.00 90.88 145 CYS A C 1
ATOM 1042 O O . CYS A 1 145 ? 7.471 -7.884 7.495 1.00 90.88 145 CYS A O 1
ATOM 1044 N N . PHE A 1 146 ? 8.648 -6.059 8.049 1.00 91.19 146 PHE A N 1
ATOM 1045 C CA . PHE A 1 146 ? 9.939 -6.754 8.053 1.00 91.19 146 PHE A CA 1
ATOM 1046 C C . PHE A 1 146 ? 10.106 -7.677 9.264 1.00 91.19 146 PHE A C 1
ATOM 1048 O O . PHE A 1 146 ? 10.618 -8.784 9.112 1.00 91.19 146 PHE A O 1
ATOM 1055 N N . GLY A 1 147 ? 9.624 -7.271 10.442 1.00 91.12 147 GLY A N 1
ATOM 1056 C CA . GLY A 1 147 ? 9.606 -8.117 11.638 1.00 91.12 147 GLY A CA 1
ATOM 1057 C C . GLY A 1 147 ? 8.718 -9.357 11.485 1.00 91.12 147 GLY A C 1
ATOM 1058 O O . GLY A 1 147 ? 8.997 -10.389 12.085 1.00 91.12 147 GLY A O 1
ATOM 1059 N N . ASN A 1 148 ? 7.697 -9.281 10.625 1.00 92.06 148 ASN A N 1
ATOM 1060 C CA . ASN A 1 148 ? 6.752 -10.364 10.339 1.00 92.06 148 ASN A CA 1
ATOM 1061 C C . ASN A 1 148 ? 6.785 -10.784 8.863 1.00 92.06 148 ASN A C 1
ATOM 1063 O O . ASN A 1 148 ? 5.749 -11.102 8.276 1.00 92.06 148 ASN A O 1
ATOM 1067 N N . PHE A 1 149 ? 7.974 -10.795 8.252 1.00 89.25 149 PHE A N 1
ATOM 1068 C CA . PHE A 1 149 ? 8.119 -10.980 6.806 1.00 89.25 149 PHE A CA 1
ATOM 1069 C C . PHE A 1 149 ? 7.427 -12.247 6.285 1.00 89.25 149 PHE A C 1
ATOM 1071 O O . PHE A 1 149 ? 6.719 -12.190 5.285 1.00 89.25 149 PHE A O 1
ATOM 1078 N N . GLY A 1 150 ? 7.560 -13.378 6.989 1.00 90.31 150 GLY A N 1
ATOM 1079 C CA . GLY A 1 150 ? 6.912 -14.634 6.594 1.00 90.31 150 GLY A CA 1
ATOM 1080 C C . GLY A 1 150 ? 5.383 -14.541 6.559 1.00 90.31 150 GLY A C 1
ATOM 1081 O O . GLY A 1 150 ? 4.761 -14.955 5.580 1.00 90.31 150 GLY A O 1
ATOM 1082 N N . ALA A 1 151 ? 4.778 -13.938 7.586 1.00 91.19 151 ALA A N 1
ATOM 1083 C CA . ALA A 1 151 ? 3.333 -13.724 7.638 1.00 91.19 151 ALA A CA 1
ATOM 1084 C C . ALA A 1 151 ? 2.876 -12.736 6.555 1.00 91.19 151 ALA A C 1
ATOM 1086 O O . ALA A 1 151 ? 1.861 -12.965 5.901 1.00 91.19 151 ALA A O 1
ATOM 1087 N N . PHE A 1 152 ? 3.651 -11.677 6.311 1.00 89.75 152 PHE A N 1
ATOM 1088 C CA . PHE A 1 152 ? 3.342 -10.684 5.286 1.00 89.75 152 PHE A CA 1
ATOM 1089 C C . PHE A 1 152 ? 3.435 -11.256 3.863 1.00 89.75 152 PHE A C 1
ATOM 1091 O O . PHE A 1 152 ? 2.576 -10.978 3.030 1.00 89.75 152 PHE A O 1
ATOM 1098 N N . VAL A 1 153 ? 4.427 -12.106 3.581 1.00 91.94 153 VAL A N 1
ATOM 1099 C CA . VAL A 1 153 ? 4.539 -12.808 2.292 1.00 91.94 153 VAL A CA 1
ATOM 1100 C C . VAL A 1 153 ? 3.360 -13.756 2.091 1.00 91.94 153 VAL A C 1
ATOM 1102 O O . VAL A 1 153 ? 2.748 -13.738 1.024 1.00 91.94 153 VAL A O 1
ATOM 1105 N N . LEU A 1 154 ? 2.997 -14.543 3.109 1.00 94.38 154 LEU A N 1
ATOM 1106 C CA . LEU A 1 154 ? 1.833 -15.430 3.040 1.00 94.38 154 LEU A CA 1
ATOM 1107 C C . LEU A 1 154 ? 0.543 -14.639 2.793 1.00 94.38 154 LEU A C 1
ATOM 1109 O O . LEU A 1 154 ? -0.256 -15.008 1.933 1.00 94.38 154 LEU A O 1
ATOM 1113 N N . LEU A 1 155 ? 0.373 -13.525 3.507 1.00 93.19 155 LEU A N 1
ATOM 1114 C CA . LEU A 1 155 ? -0.743 -12.609 3.319 1.00 93.19 155 LEU A CA 1
ATOM 1115 C C . LEU A 1 155 ? -0.788 -12.070 1.883 1.00 93.19 155 LEU A C 1
ATOM 1117 O O . LEU A 1 155 ? -1.841 -12.098 1.248 1.00 93.19 155 LEU A O 1
ATOM 1121 N N . GLY A 1 156 ? 0.353 -11.635 1.346 1.00 90.94 156 GLY A N 1
ATOM 1122 C CA . GLY A 1 156 ? 0.474 -11.162 -0.031 1.00 90.94 156 GLY A CA 1
ATOM 1123 C C . GLY A 1 156 ? 0.098 -12.230 -1.061 1.00 90.94 156 GLY A C 1
ATOM 1124 O O . GLY A 1 156 ? -0.645 -11.940 -1.998 1.00 90.94 156 GLY A O 1
ATOM 1125 N N . VAL A 1 157 ? 0.539 -13.477 -0.864 1.00 94.88 157 VAL A N 1
ATOM 1126 C CA . VAL A 1 157 ? 0.161 -14.617 -1.718 1.00 94.88 157 VAL A CA 1
ATOM 1127 C C . VAL A 1 157 ? -1.344 -14.879 -1.647 1.00 94.88 157 VAL A C 1
ATOM 1129 O O . VAL A 1 157 ? -1.982 -15.066 -2.683 1.00 94.88 157 VAL A O 1
ATOM 1132 N N . LEU A 1 158 ? -1.937 -14.845 -0.453 1.00 95.25 158 LEU A N 1
ATOM 1133 C CA . LEU A 1 158 ? -3.373 -15.059 -0.279 1.00 95.25 158 LEU A CA 1
ATOM 1134 C C . LEU A 1 158 ? -4.195 -13.969 -0.979 1.00 95.25 158 LEU A C 1
ATOM 1136 O O . LEU A 1 158 ? -5.140 -14.277 -1.705 1.00 95.25 158 LEU A O 1
ATOM 1140 N N . ILE A 1 159 ? -3.805 -12.702 -0.812 1.00 93.38 159 ILE A N 1
ATOM 1141 C CA . ILE A 1 159 ? -4.433 -11.561 -1.491 1.00 93.38 159 ILE A CA 1
ATOM 1142 C C . ILE A 1 159 ? -4.301 -11.703 -3.007 1.00 93.38 159 ILE A C 1
ATOM 1144 O O . ILE A 1 159 ? -5.271 -11.482 -3.725 1.00 93.38 159 ILE A O 1
ATOM 1148 N N . TYR A 1 160 ? -3.131 -12.108 -3.502 1.00 92.94 160 TYR A N 1
ATOM 1149 C CA . TYR A 1 160 ? -2.911 -12.331 -4.927 1.00 92.94 160 TYR A CA 1
ATOM 1150 C C . TYR A 1 160 ? -3.873 -13.383 -5.497 1.00 92.94 160 TYR A C 1
ATOM 1152 O O . TYR A 1 160 ? -4.515 -13.142 -6.519 1.00 92.94 160 TYR A O 1
ATOM 1160 N N . VAL A 1 161 ? -4.038 -14.518 -4.811 1.00 95.50 161 VAL A N 1
ATOM 1161 C CA . VAL A 1 161 ? -5.003 -15.560 -5.204 1.00 95.50 161 VAL A CA 1
ATOM 1162 C C . VAL A 1 161 ? -6.438 -15.023 -5.165 1.00 95.50 161 VAL A C 1
ATOM 1164 O O . VAL A 1 161 ? -7.195 -15.224 -6.114 1.00 95.50 161 VAL A O 1
ATOM 1167 N N . LEU A 1 162 ? -6.808 -14.291 -4.111 1.00 94.19 162 LEU A N 1
ATOM 1168 C CA . LEU A 1 162 ? -8.131 -13.675 -3.970 1.00 94.19 162 LEU A CA 1
ATOM 1169 C C . LEU A 1 162 ? -8.442 -12.675 -5.087 1.00 94.19 162 LEU A C 1
ATOM 1171 O O . LEU A 1 162 ? -9.572 -12.650 -5.566 1.00 94.19 162 LEU A O 1
ATOM 1175 N N . ILE A 1 163 ? -7.461 -11.884 -5.530 1.00 92.56 163 ILE A N 1
ATOM 1176 C CA . ILE A 1 163 ? -7.620 -10.969 -6.667 1.00 92.56 163 ILE A CA 1
ATOM 1177 C C . ILE A 1 163 ? -7.973 -11.763 -7.924 1.00 92.56 163 ILE A C 1
ATOM 1179 O O . ILE A 1 163 ? -8.955 -11.438 -8.586 1.00 92.56 163 ILE A O 1
ATOM 1183 N N . TRP A 1 164 ? -7.239 -12.835 -8.235 1.00 93.94 164 TRP A N 1
ATOM 1184 C CA . TRP A 1 164 ? -7.551 -13.669 -9.399 1.00 93.94 164 TRP A CA 1
ATOM 1185 C C . TRP A 1 164 ? -8.956 -14.268 -9.332 1.00 93.94 164 TRP A C 1
ATOM 1187 O O . TRP A 1 164 ? -9.689 -14.206 -10.317 1.00 93.94 164 TRP A O 1
ATOM 1197 N N . VAL A 1 165 ? -9.365 -14.770 -8.165 1.00 94.31 165 VAL A N 1
ATOM 1198 C CA . VAL A 1 165 ? -10.724 -15.289 -7.940 1.00 94.31 165 VAL A CA 1
ATOM 1199 C C . VAL A 1 165 ? -11.776 -14.187 -8.116 1.00 94.31 165 VAL A C 1
ATOM 1201 O O . VAL A 1 165 ? -12.781 -14.393 -8.793 1.00 94.31 165 VAL A O 1
ATOM 1204 N N . ALA A 1 166 ? -11.535 -12.996 -7.567 1.00 91.12 166 ALA A N 1
ATOM 1205 C CA . ALA A 1 166 ? -12.430 -11.846 -7.665 1.00 91.12 166 ALA A CA 1
ATOM 1206 C C . ALA A 1 166 ? -12.586 -11.315 -9.102 1.00 91.12 166 ALA A C 1
ATOM 1208 O O . ALA A 1 166 ? -13.611 -10.708 -9.429 1.00 91.12 166 ALA A O 1
ATOM 1209 N N . MET A 1 167 ? -11.597 -11.561 -9.965 1.00 91.94 167 MET A N 1
ATOM 1210 C CA . MET A 1 167 ? -11.628 -11.174 -11.374 1.00 91.94 167 MET A CA 1
ATOM 1211 C C . MET A 1 167 ? -12.432 -12.140 -12.260 1.00 91.94 167 MET A C 1
ATOM 1213 O O . MET A 1 167 ? -12.938 -11.697 -13.290 1.00 91.94 167 MET A O 1
ATOM 1217 N N . VAL A 1 168 ? -12.629 -13.404 -11.853 1.00 93.88 168 VAL A N 1
ATOM 1218 C CA . VAL A 1 168 ? -13.426 -14.413 -12.591 1.00 93.88 168 VAL A CA 1
ATOM 1219 C C . VAL A 1 168 ? -14.828 -13.915 -12.985 1.00 93.88 168 VAL A C 1
ATOM 1221 O O . VAL A 1 168 ? -15.181 -14.046 -14.158 1.00 93.88 168 VAL A O 1
ATOM 1224 N N . PRO A 1 169 ? -15.635 -13.306 -12.089 1.00 90.50 169 PRO A N 1
ATOM 1225 C CA . PRO A 1 169 ? -16.949 -12.761 -12.440 1.00 90.50 169 PRO A CA 1
ATOM 1226 C C . PRO A 1 169 ? -16.841 -11.389 -13.134 1.00 90.50 169 PRO A C 1
ATOM 1228 O O . PRO A 1 169 ? -17.472 -10.422 -12.708 1.00 90.50 169 PRO A O 1
ATOM 1231 N N . ALA A 1 170 ? -15.995 -11.276 -14.163 1.00 88.62 170 ALA A N 1
ATOM 1232 C CA . ALA A 1 170 ? -15.717 -10.034 -14.893 1.00 88.62 170 ALA A CA 1
ATOM 1233 C C . ALA A 1 170 ? -15.363 -8.839 -13.975 1.00 88.62 170 ALA A C 1
ATOM 1235 O O . ALA A 1 170 ? -15.759 -7.702 -14.227 1.00 88.62 170 ALA A O 1
ATOM 1236 N N . GLY A 1 171 ? -14.643 -9.101 -12.877 1.00 84.19 171 GLY A N 1
ATOM 1237 C CA . GLY A 1 171 ? -14.241 -8.085 -11.896 1.00 84.19 171 GLY A CA 1
ATOM 1238 C C . GLY A 1 171 ? -15.302 -7.688 -10.861 1.00 84.19 171 GLY A C 1
ATOM 1239 O O . GLY A 1 171 ? -14.984 -6.940 -9.941 1.00 84.19 171 GLY A O 1
ATOM 1240 N N . LEU A 1 172 ? -16.534 -8.211 -10.920 1.00 86.75 172 LEU A N 1
ATOM 1241 C CA . LEU A 1 172 ? -17.562 -7.914 -9.907 1.00 86.75 172 LEU A CA 1
ATOM 1242 C C . LEU A 1 172 ? -17.188 -8.424 -8.508 1.00 86.75 172 LEU A C 1
ATOM 1244 O O . LEU A 1 172 ? -17.620 -7.858 -7.505 1.00 86.75 172 LEU A O 1
ATOM 1248 N N . GLY A 1 173 ? -16.336 -9.449 -8.422 1.00 87.56 173 GLY A N 1
ATOM 1249 C CA . GLY A 1 173 ? -15.828 -9.966 -7.155 1.00 87.56 173 GLY A CA 1
ATOM 1250 C C . GLY A 1 173 ? -14.969 -8.950 -6.403 1.00 87.56 173 GLY A C 1
ATOM 1251 O O . GLY A 1 173 ? -14.841 -9.050 -5.186 1.00 87.56 173 GLY A O 1
ATOM 1252 N N . VAL A 1 174 ? -14.443 -7.922 -7.084 1.00 87.56 174 VAL A N 1
ATOM 1253 C CA . VAL A 1 174 ? -13.683 -6.839 -6.443 1.00 87.56 174 VAL A CA 1
ATOM 1254 C C . VAL A 1 174 ? -14.556 -6.067 -5.448 1.00 87.56 174 VAL A C 1
ATOM 1256 O O . VAL A 1 174 ? -14.061 -5.655 -4.403 1.00 87.56 174 VAL A O 1
ATOM 1259 N N . LEU A 1 175 ? -15.866 -5.949 -5.700 1.00 86.81 175 LEU A N 1
ATOM 1260 C CA . LEU A 1 175 ? -16.804 -5.299 -4.773 1.00 86.81 175 LEU A CA 1
ATOM 1261 C C . LEU A 1 175 ? -16.880 -6.014 -3.419 1.00 86.81 175 LEU A C 1
ATOM 1263 O O . LEU A 1 175 ? -17.051 -5.367 -2.390 1.00 86.81 175 LEU A O 1
ATOM 1267 N N . VAL A 1 176 ? -16.726 -7.340 -3.422 1.00 90.06 176 VAL A N 1
ATOM 1268 C CA . VAL A 1 176 ? -16.665 -8.166 -2.207 1.00 90.06 176 VAL A CA 1
ATOM 1269 C C . VAL A 1 176 ? -15.248 -8.184 -1.637 1.00 90.06 176 VAL A C 1
ATOM 1271 O O . VAL A 1 176 ? -15.066 -8.200 -0.423 1.00 90.06 176 VAL A O 1
ATOM 1274 N N . LEU A 1 177 ? -14.230 -8.132 -2.496 1.00 89.19 177 LEU A N 1
ATOM 1275 C CA . LEU A 1 177 ? -12.836 -8.139 -2.072 1.00 89.19 177 LEU A CA 1
ATOM 1276 C C . LEU A 1 177 ? -12.471 -6.895 -1.253 1.00 89.19 177 LEU A C 1
ATOM 1278 O O . LEU A 1 177 ? -11.739 -7.015 -0.280 1.00 89.19 177 LEU A O 1
ATOM 1282 N N . VAL A 1 178 ? -12.997 -5.716 -1.594 1.00 88.12 178 VAL A N 1
ATOM 1283 C CA . VAL A 1 178 ? -12.714 -4.465 -0.866 1.00 88.12 178 VAL A CA 1
ATOM 1284 C C . VAL A 1 178 ? -13.015 -4.563 0.645 1.00 88.12 178 VAL A C 1
ATOM 1286 O O . VAL A 1 178 ? -12.094 -4.334 1.432 1.00 88.12 178 VAL A O 1
ATOM 1289 N N . PRO A 1 179 ? -14.233 -4.927 1.100 1.00 87.44 179 PRO A N 1
ATOM 1290 C CA . PRO A 1 179 ? -14.511 -5.070 2.531 1.00 87.44 179 PRO A CA 1
ATOM 1291 C C . PRO A 1 179 ? -13.753 -6.239 3.175 1.00 87.44 179 PRO A C 1
ATOM 1293 O O . PRO A 1 179 ? -13.381 -6.140 4.343 1.00 87.44 179 PRO A O 1
ATOM 1296 N N . VAL A 1 180 ? -13.466 -7.313 2.427 1.00 92.25 180 VAL A N 1
ATOM 1297 C CA . VAL A 1 180 ? -12.615 -8.413 2.914 1.00 92.25 180 VAL A CA 1
ATOM 1298 C C . VAL A 1 180 ? -11.209 -7.903 3.217 1.00 92.25 180 VAL A C 1
ATOM 1300 O O . VAL A 1 180 ? -10.717 -8.123 4.317 1.00 92.25 180 VAL A O 1
ATOM 1303 N N . LEU A 1 181 ? -10.594 -7.151 2.299 1.00 91.69 181 LEU A N 1
ATOM 1304 C CA . LEU A 1 181 ? -9.265 -6.570 2.496 1.00 91.69 181 LEU A CA 1
ATOM 1305 C C . LEU A 1 181 ? -9.235 -5.577 3.660 1.00 91.69 181 LEU A C 1
ATOM 1307 O O . LEU A 1 181 ? -8.258 -5.559 4.404 1.00 91.69 181 LEU A O 1
ATOM 1311 N N . ALA A 1 182 ? -10.294 -4.791 3.863 1.00 89.62 182 ALA A N 1
ATOM 1312 C CA . ALA A 1 182 ? -10.392 -3.913 5.027 1.00 89.62 182 ALA A CA 1
ATOM 1313 C C . ALA A 1 182 ? -10.439 -4.704 6.347 1.00 89.62 182 ALA A C 1
ATOM 1315 O O . ALA A 1 182 ? -9.734 -4.359 7.296 1.00 89.62 182 ALA A O 1
ATOM 1316 N N . GLY A 1 183 ? -11.207 -5.798 6.394 1.00 90.69 183 GLY A N 1
ATOM 1317 C CA . GLY A 1 183 ? -11.238 -6.708 7.541 1.00 90.69 183 GLY A CA 1
ATOM 1318 C C . GLY A 1 183 ? -9.894 -7.397 7.779 1.00 90.69 183 GLY A C 1
ATOM 1319 O O . GLY A 1 183 ? -9.417 -7.446 8.909 1.00 90.69 183 GLY A O 1
ATOM 1320 N N . THR A 1 184 ? -9.238 -7.860 6.715 1.00 93.06 184 THR A N 1
ATOM 1321 C CA . THR A 1 184 ? -7.890 -8.437 6.760 1.00 93.06 184 THR A CA 1
ATOM 1322 C C . THR A 1 184 ? -6.858 -7.433 7.271 1.00 93.06 184 THR A C 1
ATOM 1324 O O . THR A 1 184 ? -6.006 -7.780 8.089 1.00 93.06 184 THR A O 1
ATOM 1327 N N . LEU A 1 185 ? -6.941 -6.177 6.829 1.00 92.62 185 LEU A N 1
ATOM 1328 C CA . LEU A 1 185 ? -6.077 -5.107 7.310 1.00 92.62 185 LEU A CA 1
ATOM 1329 C C . LEU A 1 185 ? -6.301 -4.843 8.802 1.00 92.62 185 LEU A C 1
ATOM 1331 O O . LEU A 1 185 ? -5.334 -4.746 9.550 1.00 92.62 185 LEU A O 1
ATOM 1335 N N . TYR A 1 186 ? -7.556 -4.774 9.250 1.00 92.00 186 TYR A N 1
ATOM 1336 C CA . TYR A 1 186 ? -7.875 -4.598 10.667 1.00 92.00 186 TYR A CA 1
ATOM 1337 C C . TYR A 1 186 ? -7.397 -5.780 11.526 1.00 92.00 186 TYR A C 1
ATOM 1339 O O . TYR A 1 186 ? -6.778 -5.560 12.564 1.00 92.00 186 TYR A O 1
ATOM 1347 N N . ALA A 1 187 ? -7.633 -7.020 11.089 1.00 91.50 187 ALA A N 1
ATOM 1348 C CA . ALA A 1 187 ? -7.201 -8.220 11.804 1.00 91.50 187 ALA A CA 1
ATOM 1349 C C . ALA A 1 187 ? -5.670 -8.295 11.904 1.00 91.50 187 ALA A C 1
ATOM 1351 O O . ALA A 1 187 ? -5.135 -8.375 13.003 1.00 91.50 187 ALA A O 1
ATOM 1352 N N . SER A 1 188 ? -4.959 -8.143 10.780 1.00 92.31 188 SER A N 1
ATOM 1353 C CA . SER A 1 188 ? -3.487 -8.131 10.778 1.00 92.31 188 SER A CA 1
ATOM 1354 C C . SER A 1 188 ? -2.900 -6.970 11.585 1.00 92.31 188 SER A C 1
ATOM 1356 O O . SER A 1 188 ? -1.855 -7.118 12.215 1.00 92.31 188 SER A O 1
ATOM 1358 N N . TYR A 1 189 ? -3.579 -5.820 11.617 1.00 92.50 189 TYR A N 1
ATOM 1359 C CA . TYR A 1 189 ? -3.216 -4.715 12.496 1.00 92.50 189 TYR A CA 1
ATOM 1360 C C . TYR A 1 189 ? -3.365 -5.095 13.976 1.00 92.50 189 TYR A C 1
ATOM 1362 O O . TYR A 1 189 ? -2.465 -4.803 14.758 1.00 92.50 189 TYR A O 1
ATOM 1370 N N . GLN A 1 190 ? -4.458 -5.753 14.372 1.00 91.00 190 GLN A N 1
ATOM 1371 C CA . GLN A 1 190 ? -4.648 -6.210 15.752 1.00 91.00 190 GLN A CA 1
ATOM 1372 C C . GLN A 1 190 ? -3.661 -7.316 16.144 1.00 91.00 190 GLN A C 1
ATOM 1374 O O . GLN A 1 190 ? -3.186 -7.322 17.272 1.00 91.00 190 GLN A O 1
ATOM 1379 N N . ASP A 1 191 ? -3.280 -8.199 15.225 1.00 90.25 191 ASP A N 1
ATOM 1380 C CA . ASP A 1 191 ? -2.290 -9.242 15.517 1.00 90.25 191 ASP A CA 1
ATOM 1381 C C . ASP A 1 191 ? -0.896 -8.656 15.805 1.00 90.25 191 ASP A C 1
ATOM 1383 O O . ASP A 1 191 ? -0.161 -9.165 16.648 1.00 90.25 191 ASP A O 1
ATOM 1387 N N . ILE A 1 192 ? -0.526 -7.569 15.119 1.00 90.25 192 ILE A N 1
ATOM 1388 C CA . ILE A 1 192 ? 0.798 -6.938 15.249 1.00 90.25 192 ILE A CA 1
ATOM 1389 C C . ILE A 1 192 ? 0.822 -5.866 16.345 1.00 90.25 192 ILE A C 1
ATOM 1391 O O . ILE A 1 192 ? 1.813 -5.717 17.061 1.00 90.25 192 ILE A O 1
ATOM 1395 N N . PHE A 1 193 ? -0.239 -5.068 16.436 1.00 89.56 193 PHE A N 1
ATOM 1396 C CA . PHE A 1 193 ? -0.308 -3.868 17.269 1.00 89.56 193 PHE A CA 1
ATOM 1397 C C . PHE A 1 193 ? -1.397 -3.942 18.346 1.00 89.56 193 PHE A C 1
ATOM 1399 O O . PHE A 1 193 ? -1.489 -3.046 19.185 1.00 89.56 193 PHE A O 1
ATOM 1406 N N . GLY A 1 194 ? -2.254 -4.952 18.343 1.00 82.88 194 GLY A N 1
ATOM 1407 C CA . GLY A 1 194 ? -3.250 -5.137 19.390 1.00 82.88 194 GLY A CA 1
ATOM 1408 C C . GLY A 1 194 ? -2.619 -5.586 20.704 1.00 82.88 194 GLY A C 1
ATOM 1409 O O . GLY A 1 194 ? -1.470 -6.029 20.768 1.00 82.88 194 GLY A O 1
ATOM 1410 N N . THR A 1 195 ? -3.384 -5.462 21.783 1.00 74.06 195 THR A N 1
ATOM 1411 C CA . THR A 1 195 ? -3.014 -6.072 23.061 1.00 74.06 195 THR A CA 1
ATOM 1412 C C . THR A 1 195 ? -3.299 -7.573 22.963 1.00 74.06 195 THR A C 1
ATOM 1414 O O . THR A 1 195 ? -4.427 -7.926 22.608 1.00 74.06 195 THR A O 1
ATOM 1417 N N . PRO A 1 196 ? -2.337 -8.460 23.282 1.00 60.12 196 PRO A N 1
ATOM 1418 C CA . PRO A 1 196 ? -2.584 -9.896 23.304 1.00 60.12 196 PRO A CA 1
ATOM 1419 C C . PRO A 1 196 ? -3.805 -10.207 24.178 1.00 60.12 196 PRO A C 1
ATOM 1421 O O . PRO A 1 196 ? -3.927 -9.607 25.254 1.00 60.12 196 PRO A O 1
ATOM 1424 N N . PRO A 1 197 ? -4.701 -11.123 23.767 1.00 60.53 197 PRO A N 1
ATOM 1425 C CA . PRO A 1 197 ? -5.777 -11.576 24.635 1.00 60.53 197 PRO A CA 1
ATOM 1426 C C . PRO A 1 197 ? -5.160 -12.035 25.955 1.00 60.53 197 PRO A C 1
ATOM 1428 O O . PRO A 1 197 ? -4.253 -12.870 25.946 1.00 60.53 197 PRO A O 1
ATOM 1431 N N . ALA A 1 198 ? -5.604 -11.465 27.079 1.00 59.62 198 ALA A N 1
ATOM 1432 C CA . ALA A 1 198 ? -5.187 -11.953 28.384 1.00 59.62 198 ALA A CA 1
ATOM 1433 C C . ALA A 1 198 ? -5.527 -13.446 28.427 1.00 59.62 198 ALA A C 1
ATOM 1435 O O . ALA A 1 198 ? -6.698 -13.811 28.295 1.00 59.62 198 ALA A O 1
ATOM 1436 N N . LEU A 1 199 ? -4.504 -14.301 28.532 1.00 64.19 199 LEU A N 1
ATOM 1437 C CA . LEU A 1 199 ? -4.720 -15.730 28.719 1.00 64.19 199 LEU A CA 1
ATOM 1438 C C . LEU A 1 199 ? -5.681 -15.881 29.904 1.00 64.19 199 LEU A C 1
ATOM 1440 O O . LEU A 1 199 ? -5.459 -15.218 30.926 1.00 64.19 199 LEU A O 1
ATOM 1444 N N . PRO A 1 200 ? -6.756 -16.681 29.781 1.00 65.94 200 PRO A N 1
ATOM 1445 C CA . PRO A 1 200 ? -7.622 -16.935 30.917 1.00 65.94 200 PRO A CA 1
ATOM 1446 C C . PRO A 1 200 ? -6.737 -17.409 32.069 1.00 65.94 200 PRO A C 1
ATOM 1448 O O . PRO A 1 200 ? -5.889 -18.287 31.879 1.00 65.94 200 PRO A O 1
ATOM 1451 N N . ALA A 1 201 ? -6.875 -16.756 33.228 1.00 64.00 201 ALA A N 1
ATOM 1452 C CA . ALA A 1 201 ? -6.125 -17.122 34.421 1.00 64.00 201 ALA A CA 1
ATOM 1453 C C . ALA A 1 201 ? -6.271 -18.637 34.634 1.00 64.00 201 ALA A C 1
ATOM 1455 O O . ALA A 1 201 ? -7.373 -19.148 34.401 1.00 64.00 201 ALA A O 1
ATOM 1456 N N . PRO A 1 202 ? -5.201 -19.356 35.022 1.00 69.88 202 PRO A N 1
ATOM 1457 C CA . PRO A 1 202 ? -5.299 -20.781 35.281 1.00 69.88 202 PRO A CA 1
ATOM 1458 C C . PRO A 1 202 ? -6.480 -21.027 36.219 1.00 69.88 202 PRO A C 1
ATOM 1460 O O . PRO A 1 202 ? -6.489 -20.545 37.353 1.00 69.88 202 PRO A O 1
ATOM 1463 N N . SER A 1 203 ? -7.504 -21.717 35.711 1.00 69.62 203 SER A N 1
ATOM 1464 C CA . SER A 1 203 ? -8.460 -22.396 36.574 1.00 69.62 203 SER A CA 1
ATOM 1465 C C . SER A 1 203 ? -7.622 -23.291 37.473 1.00 69.62 203 SER A C 1
ATOM 1467 O O . SER A 1 203 ? -6.767 -24.008 36.959 1.00 69.62 203 SER A O 1
ATOM 1469 N N . ASP A 1 204 ? -7.867 -23.226 38.778 1.00 66.31 204 ASP A N 1
ATOM 1470 C CA . ASP A 1 204 ? -7.310 -24.112 39.807 1.00 66.31 204 ASP A CA 1
ATOM 1471 C C . ASP A 1 204 ? -6.111 -23.527 40.577 1.00 66.31 204 ASP A C 1
ATOM 1473 O O . ASP A 1 204 ? -4.974 -23.989 40.500 1.00 66.31 204 ASP A O 1
ATOM 1477 N N . ALA A 1 205 ? -6.399 -22.559 41.450 1.00 57.25 205 ALA A N 1
ATOM 1478 C CA . ALA A 1 205 ? -5.830 -22.622 42.792 1.00 57.25 205 ALA A CA 1
ATOM 1479 C C . ALA A 1 205 ? -6.898 -23.273 43.689 1.00 57.25 205 ALA A C 1
ATOM 1481 O O . ALA A 1 205 ? -7.966 -22.677 43.855 1.00 57.25 205 ALA A O 1
ATOM 1482 N N . PRO A 1 206 ? -6.674 -24.484 44.234 1.00 61.09 206 PRO A N 1
ATOM 1483 C CA . PRO A 1 206 ? -7.574 -25.056 45.223 1.00 61.09 206 PRO A CA 1
ATOM 1484 C C . PRO A 1 206 ? -7.668 -24.084 46.397 1.00 61.09 206 PRO A C 1
ATOM 1486 O O . PRO A 1 206 ? -6.648 -23.698 46.972 1.00 61.09 206 PRO A O 1
ATOM 1489 N N . THR A 1 207 ? -8.883 -23.667 46.741 1.00 54.88 207 THR A N 1
ATOM 1490 C CA . THR A 1 207 ? -9.154 -23.014 48.019 1.00 54.88 207 THR A CA 1
ATOM 1491 C C . THR A 1 207 ? -8.741 -23.990 49.114 1.00 54.88 207 THR A C 1
ATOM 1493 O O . THR A 1 207 ? -9.380 -25.026 49.284 1.00 54.88 207 THR A O 1
ATOM 1496 N N . ALA A 1 208 ? -7.633 -23.698 49.793 1.00 57.47 208 ALA A N 1
ATOM 1497 C CA . ALA A 1 208 ? -7.272 -24.380 51.023 1.00 57.47 208 ALA A CA 1
ATOM 1498 C C . ALA A 1 208 ? -8.316 -23.995 52.081 1.00 57.47 208 ALA A C 1
ATOM 1500 O O . ALA A 1 208 ? -8.297 -22.870 52.583 1.00 57.47 208 ALA A O 1
ATOM 1501 N N . GLU A 1 209 ? -9.264 -24.900 52.322 1.00 54.47 209 GLU A N 1
ATOM 1502 C CA . GLU A 1 209 ? -9.986 -24.989 53.596 1.00 54.47 209 GLU A CA 1
ATOM 1503 C C . GLU A 1 209 ? -9.056 -25.513 54.697 1.00 54.47 209 GLU A C 1
ATOM 1505 O O . GLU A 1 209 ? -8.196 -26.377 54.392 1.00 54.47 209 GLU A O 1
#

Foldseek 3Di:
DVVVVVVVVVVVVLCCLLLVLLQLLLLLVQLVCVVVVHDRDPVSSNVSCVFPSVQSSVLSVLLVVLLVVLLVVLCCQLVVQLVVLCVVCVVVVHPCRNVVSNVSSVVSSVVSNVLSCQLSLQQSVCCRVVVDRNVVSSVVSNVLCVVVVVVNVVVVVVLVVQCVVCCVVVNVNVVVSSSVSSNVSSVSCCVRPNDPPDDPDDDDPPPDD

Secondary structure (DSSP, 8-state):
-HHHHHHHHHHHHHHHHHHHHHHHHHHHHHHHHHHTTPPP-THHHHHHHHSSHHHHHHHHHHHHHHHHHHHHHHHHHHHHHHHHHHHHHHHHT-TTHHHHHHHHHHHHHHHHHHHHHHHHHTHHHHHHHH---HHHHHHHHHHHHHHTHHHHHHHHHHHHHHHHHHHTTTTTTHHHHHHHHHHHHHHHHHHHHSPPP-PPP-S------

Radius of gyration: 22.7 Å; chains: 1; bounding box: 53×47×87 Å

Sequence (209 aa):
MLFVLGLVPLLGWAVVLIGFPVMVAGMVLGCHDQAAGRPLRIEHLFAGLRVHSGNLALVGVFYLLGGLIAGFVSAIIGGGAALTGYVVGALAGLGLGLISGVVLGSMVFSILWVLLITALWFAAPLVVLRDTPPLDAMKLSLSACFGNFGAFVLLGVLIYVLIWVAMVPAGLGVLVLVPVLAGTLYASYQDIFGTPPALPAPSDAPTAE